Protein AF-A0A0D2UCD8-F1 (afdb_monomer_lite)

pLDDT: mean 81.45, std 18.16, range [32.03, 98.5]

Secondary structure (DSSP, 8-state):
-----------PPPPSTT-TT--HHHHTT----TTT-GGGG-HHHHHHHHHHHHHHHHH-SSPPP-TTSSSPPPP----TT-HHHHHHHHHHHTTPPPPPP-TTTS---PPPHHHHHHHHHHHHHHHHHHHHHHHHHHHHHHHHHHHHHHHHHHHHHHHHHHHHHHHHHHHHHHHHHHHHHHHHHHHHHHHHHHHHHHHHHHHHHHHTT--TTTTTTT---PPP-

Foldseek 3Di:
DDDPPPPPPPVPDPPPPDPPCPDVVNVVVDDDQVLPPPCVPPVVSVVVVVVVVVVCCVVDPDHPDPPVVVDDPDPDPPCVVPVPVVVVVVCVVVVHDDDDDPCPPPPPDPDPPVVVVVCVVCVVVVVVVVVVVVVVVVVVVVVVVVVVVVVVVVVVVVSSVVSVVVVVVVVVVVVVVVVVVVVVVVVVVVVVVVVVVVVVVVVVCVVVVHDPCPVVVVPPDDDDD

Structure (mmCIF, N/CA/C/O backbone):
data_AF-A0A0D2UCD8-F1
#
_entry.id   AF-A0A0D2UCD8-F1
#
loop_
_atom_site.group_PDB
_atom_site.id
_atom_site.type_symbol
_atom_site.label_atom_id
_atom_site.label_alt_id
_atom_site.label_comp_id
_atom_site.label_asym_id
_atom_site.label_entity_id
_atom_site.label_seq_id
_atom_site.pdbx_PDB_ins_code
_atom_site.Cartn_x
_atom_site.Cartn_y
_atom_site.Cartn_z
_atom_site.occupancy
_atom_site.B_iso_or_equiv
_atom_site.auth_seq_id
_atom_site.auth_comp_id
_atom_site.auth_asym_id
_atom_site.auth_atom_id
_atom_site.pdbx_PDB_model_num
ATOM 1 N N . MET A 1 1 ? -29.080 -26.755 28.527 1.00 38.59 1 MET A N 1
ATOM 2 C CA . MET A 1 1 ? -29.619 -26.860 27.154 1.00 38.59 1 MET A CA 1
ATOM 3 C C . MET A 1 1 ? -30.147 -25.489 26.764 1.00 38.59 1 MET A C 1
ATOM 5 O O . MET A 1 1 ? -30.982 -24.983 27.497 1.00 38.59 1 MET A O 1
ATOM 9 N N . GLY A 1 2 ? -29.627 -24.886 25.689 1.00 36.72 2 GLY A N 1
ATOM 10 C CA . GLY A 1 2 ? -30.137 -23.621 25.137 1.00 36.72 2 GLY A CA 1
ATOM 11 C C . GLY A 1 2 ? -29.228 -22.404 25.333 1.00 36.72 2 GLY A C 1
ATOM 12 O O . GLY A 1 2 ? -29.656 -21.408 25.904 1.00 36.72 2 GLY A O 1
ATOM 13 N N . GLY A 1 3 ? -27.968 -22.487 24.897 1.00 32.03 3 GLY A N 1
ATOM 14 C CA . GLY A 1 3 ? -27.106 -21.313 24.751 1.00 32.03 3 GLY A CA 1
ATOM 15 C C . GLY A 1 3 ? -27.365 -20.663 23.397 1.00 32.03 3 GLY A C 1
ATOM 16 O O . GLY A 1 3 ? -26.742 -21.051 22.414 1.00 32.03 3 GLY A O 1
ATOM 17 N N . ASN A 1 4 ? -28.291 -19.708 23.346 1.00 36.72 4 ASN A N 1
ATOM 18 C CA . ASN A 1 4 ? -28.452 -18.835 22.187 1.00 36.72 4 ASN A CA 1
ATOM 19 C C . ASN A 1 4 ? -27.288 -17.842 22.201 1.00 36.72 4 ASN A C 1
ATOM 21 O O . ASN A 1 4 ? -27.348 -16.803 22.856 1.00 36.72 4 ASN A O 1
ATOM 25 N N . GLY A 1 5 ? -26.192 -18.217 21.542 1.00 40.25 5 GLY A N 1
ATOM 26 C CA . GLY A 1 5 ? -25.169 -17.269 21.140 1.00 40.25 5 GLY A CA 1
ATOM 27 C C . GLY A 1 5 ? -25.804 -16.328 20.132 1.00 40.25 5 GLY A C 1
ATOM 28 O O . GLY A 1 5 ? -26.028 -16.721 18.992 1.00 40.25 5 GLY A O 1
ATOM 29 N N . GLU A 1 6 ? -26.147 -15.122 20.572 1.00 44.81 6 GLU A N 1
ATOM 30 C CA . GLU A 1 6 ? -26.421 -14.015 19.667 1.00 44.81 6 GLU A CA 1
ATOM 31 C C . GLU A 1 6 ? -25.154 -13.823 18.829 1.00 44.81 6 GLU A C 1
ATOM 33 O O . GLU A 1 6 ? -24.141 -13.303 19.307 1.00 44.81 6 GLU A O 1
ATOM 38 N N . GLU A 1 7 ? -25.182 -14.354 17.605 1.00 42.12 7 GLU A N 1
ATOM 39 C CA . GLU A 1 7 ? -24.239 -14.007 16.556 1.00 42.12 7 GLU A CA 1
ATOM 40 C C . GLU A 1 7 ? -24.213 -12.487 16.490 1.00 42.12 7 GLU A C 1
ATOM 42 O O . GLU A 1 7 ? -25.183 -11.833 16.105 1.00 42.12 7 GLU A O 1
ATOM 47 N N . ILE A 1 8 ? -23.093 -11.913 16.922 1.00 44.22 8 ILE A N 1
ATOM 48 C CA . ILE A 1 8 ? -22.752 -10.542 16.589 1.00 44.22 8 ILE A CA 1
ATOM 49 C C . ILE A 1 8 ? -22.750 -10.530 15.065 1.00 44.22 8 ILE A C 1
ATOM 51 O O . ILE A 1 8 ? -21.835 -11.088 14.458 1.00 44.22 8 ILE A O 1
ATOM 55 N N . LEU A 1 9 ? -23.806 -9.965 14.472 1.00 43.44 9 LEU A N 1
ATOM 56 C CA . LEU A 1 9 ? -23.939 -9.712 13.043 1.00 43.44 9 LEU A CA 1
ATOM 57 C C . LEU A 1 9 ? -22.836 -8.728 12.653 1.00 43.44 9 LEU A C 1
ATOM 59 O O . LEU A 1 9 ? -23.041 -7.523 12.524 1.00 43.44 9 LEU A O 1
ATOM 63 N N . MET A 1 10 ? -21.626 -9.257 12.520 1.00 42.81 10 MET A N 1
ATOM 64 C CA . MET A 1 10 ? -20.593 -8.680 11.695 1.00 42.81 10 MET A CA 1
ATOM 65 C C . MET A 1 10 ? -21.235 -8.621 10.321 1.00 42.81 10 MET A C 1
ATOM 67 O O . MET A 1 10 ? -21.488 -9.662 9.720 1.00 42.81 10 MET A O 1
ATOM 71 N N . LEU A 1 11 ? -21.604 -7.417 9.887 1.00 45.00 11 LEU A N 1
ATOM 72 C CA . LEU A 1 11 ? -22.051 -7.176 8.527 1.00 45.00 11 LEU A CA 1
ATOM 73 C C . LEU A 1 11 ? -20.867 -7.563 7.635 1.00 45.00 11 LEU A C 1
ATOM 75 O O . LEU A 1 11 ? -19.959 -6.761 7.416 1.00 45.00 11 LEU A O 1
ATOM 79 N N . GLU A 1 12 ? -20.805 -8.835 7.244 1.00 46.91 12 GLU A N 1
ATOM 80 C CA . GLU A 1 12 ? -19.833 -9.316 6.280 1.00 46.91 12 GLU A CA 1
ATOM 81 C C . GLU A 1 12 ? -19.999 -8.433 5.052 1.00 46.91 12 GLU A C 1
ATOM 83 O O . GLU A 1 12 ? -21.111 -8.243 4.547 1.00 46.91 12 GLU A O 1
ATOM 88 N N . ALA A 1 13 ? -18.893 -7.818 4.629 1.00 45.88 13 ALA A N 1
ATOM 89 C CA . ALA A 1 13 ? -18.875 -7.111 3.366 1.00 45.88 13 ALA A CA 1
ATOM 90 C C . ALA A 1 13 ? -19.420 -8.082 2.305 1.00 45.88 13 ALA A C 1
ATOM 92 O O . ALA A 1 13 ? -19.005 -9.247 2.307 1.00 45.88 13 ALA A O 1
ATOM 93 N N . PRO A 1 14 ? -20.358 -7.648 1.442 1.00 45.44 14 PRO A N 1
ATOM 94 C CA . PRO A 1 14 ? -20.875 -8.496 0.381 1.00 45.44 14 PRO A CA 1
ATOM 95 C C . PRO A 1 14 ? -19.711 -9.172 -0.354 1.00 45.44 14 PRO A C 1
ATOM 97 O O . PRO A 1 14 ? -18.682 -8.512 -0.552 1.00 45.44 14 PRO A O 1
ATOM 100 N N . PRO A 1 15 ? -19.836 -10.458 -0.737 1.00 47.62 15 PRO A N 1
ATOM 101 C CA . PRO A 1 15 ? -18.785 -11.140 -1.482 1.00 47.62 15 PRO A CA 1
ATOM 102 C C . PRO A 1 15 ? -18.364 -10.264 -2.664 1.00 47.62 15 PRO A C 1
ATOM 104 O O . PRO A 1 15 ? -19.217 -9.639 -3.294 1.00 47.62 15 PRO A O 1
ATOM 107 N N . GLU A 1 16 ? -17.056 -10.201 -2.943 1.00 50.75 16 GLU A N 1
ATOM 108 C CA . GLU A 1 16 ? -16.390 -9.321 -3.928 1.00 50.75 16 GLU A CA 1
ATOM 109 C C . GLU A 1 16 ? -16.881 -9.466 -5.386 1.00 50.75 16 GLU A C 1
AT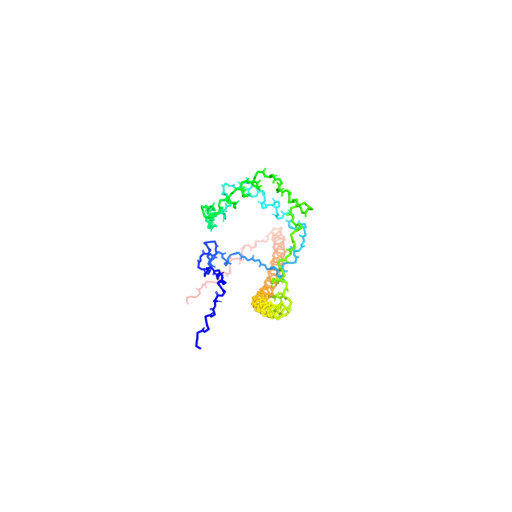OM 111 O O . GLU A 1 16 ? -16.238 -8.996 -6.327 1.00 50.75 16 GLU A O 1
ATOM 116 N N . THR A 1 17 ? -18.017 -10.118 -5.620 1.00 43.69 17 THR A N 1
ATOM 117 C CA . THR A 1 17 ? -18.641 -10.246 -6.923 1.00 43.69 17 THR A CA 1
ATOM 118 C C . THR A 1 17 ? -19.031 -8.867 -7.449 1.00 43.69 17 THR A C 1
ATOM 120 O O . THR A 1 17 ? -20.081 -8.320 -7.121 1.00 43.69 17 THR A O 1
ATOM 123 N N . ALA A 1 18 ? -18.159 -8.367 -8.323 1.00 47.72 18 ALA A N 1
ATOM 124 C CA . ALA A 1 18 ? -18.348 -7.264 -9.250 1.00 47.72 18 ALA A CA 1
ATOM 125 C C . ALA A 1 18 ? -18.273 -5.853 -8.649 1.00 47.72 18 ALA A C 1
ATOM 127 O O . ALA A 1 18 ? -19.250 -5.111 -8.610 1.00 47.72 18 ALA A O 1
ATOM 128 N N . ARG A 1 19 ? -17.045 -5.397 -8.371 1.00 49.53 19 ARG A N 1
ATOM 129 C CA . ARG A 1 19 ? -16.714 -4.009 -8.723 1.00 49.53 19 ARG A CA 1
ATOM 130 C C . ARG A 1 19 ? -16.591 -3.952 -10.255 1.00 49.53 19 ARG A C 1
ATOM 132 O O . ARG A 1 19 ? -15.652 -4.541 -10.782 1.00 49.53 19 ARG A O 1
ATOM 139 N N . PRO A 1 20 ? -17.482 -3.271 -10.998 1.00 48.22 20 PRO A N 1
ATOM 140 C CA . PRO A 1 20 ? -17.445 -3.260 -12.466 1.00 48.22 20 PRO A CA 1
ATOM 141 C C . PRO A 1 20 ? -16.168 -2.635 -13.057 1.00 48.22 20 PRO A C 1
ATOM 143 O O . PRO A 1 20 ? -15.837 -2.904 -14.207 1.00 48.22 20 PRO A O 1
ATOM 146 N N . TRP A 1 21 ? -15.424 -1.839 -12.279 1.00 51.25 21 TRP A N 1
ATOM 147 C CA . TRP A 1 21 ? -14.110 -1.315 -12.675 1.00 51.25 21 TRP A CA 1
ATOM 148 C C . TRP A 1 21 ? -12.955 -2.296 -12.416 1.00 51.25 21 TRP A C 1
ATOM 150 O O . TRP A 1 21 ? -11.897 -2.162 -13.022 1.00 51.25 21 TRP A O 1
ATOM 160 N N . ALA A 1 22 ? -13.161 -3.297 -11.556 1.00 44.16 22 ALA A N 1
ATOM 161 C CA . ALA A 1 22 ? -12.201 -4.354 -11.260 1.00 44.16 22 ALA A CA 1
ATOM 162 C C . ALA A 1 22 ? -12.547 -5.616 -12.063 1.00 44.16 22 ALA A C 1
ATOM 164 O O . ALA A 1 22 ? -12.663 -6.712 -11.515 1.00 44.16 22 ALA A O 1
ATOM 165 N N . SER A 1 23 ? -12.743 -5.476 -13.380 1.00 50.00 23 SER A N 1
ATOM 166 C CA . SER A 1 23 ? -12.632 -6.666 -14.220 1.00 50.00 23 SER A CA 1
ATOM 167 C C . SER A 1 23 ? -11.204 -7.198 -14.061 1.00 50.00 23 SER A C 1
ATOM 169 O O . SER A 1 23 ? -10.251 -6.416 -13.981 1.00 50.00 23 SER A O 1
ATOM 171 N N . ALA A 1 24 ? -11.041 -8.521 -14.017 1.00 52.09 24 ALA A N 1
ATOM 172 C CA . ALA A 1 24 ? -9.722 -9.139 -13.878 1.00 52.09 24 ALA A CA 1
ATOM 173 C C . ALA A 1 24 ? -8.727 -8.645 -14.949 1.00 52.09 24 ALA A C 1
ATOM 175 O O . ALA A 1 24 ? -7.535 -8.576 -14.682 1.00 52.09 24 ALA A O 1
ATOM 176 N N . SER A 1 25 ? -9.218 -8.231 -16.127 1.00 52.31 25 SER A N 1
ATOM 177 C CA . SER A 1 25 ? -8.401 -7.670 -17.208 1.00 52.31 25 SER A CA 1
ATOM 178 C C . SER A 1 25 ? -7.995 -6.205 -16.985 1.00 52.31 25 SER A C 1
ATOM 180 O O . SER A 1 25 ? -6.887 -5.820 -17.346 1.00 52.31 25 SER A O 1
ATOM 182 N N . ALA A 1 26 ? -8.858 -5.375 -16.385 1.00 48.59 26 ALA A N 1
ATOM 183 C CA . ALA A 1 26 ? -8.533 -3.983 -16.058 1.00 48.59 26 ALA A CA 1
ATOM 184 C C . ALA A 1 26 ? -7.553 -3.898 -14.877 1.00 48.59 26 ALA A C 1
ATOM 186 O O . ALA A 1 26 ? -6.599 -3.125 -14.922 1.00 48.59 26 ALA A O 1
ATOM 187 N N . ALA A 1 27 ? -7.730 -4.760 -13.870 1.00 50.31 27 ALA A N 1
ATOM 188 C CA . ALA A 1 27 ? -6.771 -4.927 -12.778 1.00 50.31 27 ALA A CA 1
ATOM 189 C C . ALA A 1 27 ? -5.398 -5.423 -13.269 1.00 50.31 27 ALA A C 1
ATOM 191 O O . ALA A 1 27 ? -4.386 -5.110 -12.663 1.00 50.31 27 ALA A O 1
ATOM 192 N N . GLN A 1 28 ? -5.354 -6.144 -14.395 1.00 54.47 28 GLN A N 1
ATOM 193 C CA . GLN A 1 28 ? -4.106 -6.581 -15.029 1.00 54.47 28 GLN A CA 1
ATOM 194 C C . GLN A 1 28 ? -3.337 -5.448 -15.725 1.00 54.47 28 GLN A C 1
ATOM 196 O O . GLN A 1 28 ? -2.159 -5.608 -16.020 1.00 54.47 28 GLN A O 1
ATOM 201 N N . THR A 1 29 ? -4.002 -4.328 -16.024 1.00 57.53 29 THR A N 1
ATOM 202 C CA . THR A 1 29 ? -3.398 -3.184 -16.732 1.00 57.53 29 THR A CA 1
ATOM 203 C C . THR A 1 29 ? -2.983 -2.066 -15.772 1.00 57.53 29 THR A C 1
ATOM 205 O O . THR A 1 29 ? -2.114 -1.261 -16.095 1.00 57.53 29 THR A O 1
ATOM 208 N N . LEU A 1 30 ? -3.612 -1.999 -14.599 1.00 72.38 30 LEU A N 1
ATOM 209 C CA . LEU A 1 30 ? -3.325 -1.004 -13.573 1.00 72.38 30 LEU A CA 1
ATOM 210 C C . LEU A 1 30 ? -2.363 -1.609 -12.550 1.00 72.38 30 LEU A C 1
ATOM 212 O O . LEU A 1 30 ? -2.792 -2.353 -11.672 1.00 72.38 30 LEU A O 1
ATOM 216 N N . ASP A 1 31 ? -1.080 -1.281 -12.672 1.00 78.56 31 ASP A N 1
ATOM 217 C CA . ASP A 1 31 ? -0.049 -1.684 -11.716 1.00 78.56 31 ASP A CA 1
ATOM 218 C C . ASP A 1 31 ? 0.481 -0.469 -10.945 1.00 78.56 31 ASP A C 1
ATOM 220 O O . ASP A 1 31 ? 0.637 0.622 -11.497 1.00 78.56 31 ASP A O 1
ATOM 224 N N . ALA A 1 32 ? 0.724 -0.665 -9.655 1.00 84.06 32 ALA A N 1
ATOM 225 C CA . ALA A 1 32 ? 1.367 0.288 -8.764 1.00 84.06 32 ALA A CA 1
ATOM 226 C C . ALA A 1 32 ? 2.077 -0.508 -7.666 1.00 84.06 32 ALA A C 1
ATOM 228 O O . ALA A 1 32 ? 1.484 -1.431 -7.091 1.00 84.06 32 ALA A O 1
ATOM 229 N N . LEU A 1 33 ? 3.314 -0.132 -7.318 1.00 88.81 33 LEU A N 1
ATOM 230 C CA . LEU A 1 33 ? 4.144 -0.879 -6.373 1.00 88.81 33 LEU A CA 1
ATOM 231 C C . LEU A 1 33 ? 4.431 -0.064 -5.095 1.00 88.81 33 LEU A C 1
ATOM 233 O O . LEU A 1 33 ? 5.578 0.299 -4.852 1.00 88.81 33 LEU A O 1
ATOM 237 N N . PRO A 1 34 ? 3.441 0.180 -4.206 1.00 89.31 34 PRO A N 1
ATOM 238 C CA . PRO A 1 34 ? 3.619 0.996 -2.998 1.00 89.31 34 PRO A CA 1
ATOM 239 C C . PRO A 1 34 ? 4.781 0.625 -2.063 1.00 89.31 34 PRO A C 1
ATOM 241 O O . PRO A 1 34 ? 5.197 1.460 -1.267 1.00 89.31 34 PRO A O 1
ATOM 244 N N . TYR A 1 35 ? 5.263 -0.624 -2.076 1.00 90.00 35 TYR A N 1
ATOM 245 C CA . TYR A 1 35 ? 6.403 -1.056 -1.254 1.00 90.00 35 TYR A CA 1
ATOM 246 C C . TYR A 1 35 ? 7.767 -0.846 -1.928 1.00 90.00 35 TYR A C 1
ATOM 248 O O . TYR A 1 35 ? 8.786 -1.094 -1.282 1.00 90.00 35 TYR A O 1
ATOM 256 N N . ILE A 1 36 ? 7.783 -0.465 -3.205 1.00 90.62 36 ILE A N 1
ATOM 257 C CA . ILE A 1 36 ? 8.980 -0.290 -4.039 1.00 90.62 36 ILE A CA 1
ATOM 258 C C . ILE A 1 36 ? 9.099 1.160 -4.519 1.00 90.62 36 ILE A C 1
ATOM 260 O O . ILE A 1 36 ? 10.201 1.694 -4.563 1.00 90.62 36 ILE A O 1
ATOM 264 N N . ASP A 1 37 ? 7.977 1.791 -4.862 1.00 90.44 37 ASP A N 1
ATOM 265 C CA . ASP A 1 37 ? 7.916 3.177 -5.316 1.00 90.44 37 ASP A CA 1
ATOM 266 C C . ASP A 1 37 ? 8.163 4.134 -4.133 1.00 90.44 37 ASP A C 1
ATOM 268 O O . ASP A 1 37 ? 7.252 4.466 -3.371 1.00 90.44 37 ASP A O 1
ATOM 272 N N . ASP A 1 38 ? 9.404 4.601 -3.980 1.00 82.81 38 ASP A N 1
ATOM 273 C CA . ASP A 1 38 ? 9.816 5.501 -2.887 1.00 82.81 38 ASP A CA 1
ATOM 274 C C . ASP A 1 38 ? 9.161 6.900 -2.964 1.00 82.81 38 ASP A C 1
ATOM 276 O O . ASP A 1 38 ? 9.054 7.617 -1.963 1.00 82.81 38 ASP A O 1
ATOM 280 N N . ASP A 1 39 ? 8.671 7.286 -4.144 1.00 83.62 39 ASP A N 1
ATOM 281 C CA . ASP A 1 39 ? 8.126 8.619 -4.423 1.00 83.62 39 ASP A CA 1
ATOM 282 C C . ASP A 1 39 ? 6.749 8.866 -3.788 1.00 83.62 39 ASP A C 1
ATOM 284 O O . ASP A 1 39 ? 6.338 10.015 -3.612 1.00 83.62 39 ASP A O 1
ATOM 288 N N . TYR A 1 40 ? 6.042 7.807 -3.379 1.00 78.31 40 TYR A N 1
ATOM 289 C CA . TYR A 1 40 ? 4.689 7.906 -2.818 1.00 78.31 40 TYR A CA 1
ATOM 290 C C . TYR A 1 40 ? 4.647 8.670 -1.485 1.00 78.31 40 TYR A C 1
ATOM 292 O O . TYR A 1 40 ? 3.635 9.277 -1.130 1.00 78.31 40 TYR A O 1
ATOM 300 N N . GLY A 1 41 ? 5.751 8.639 -0.731 1.00 82.06 41 GLY A N 1
ATOM 301 C CA . GLY A 1 41 ? 5.893 9.356 0.535 1.00 82.06 41 GLY A CA 1
ATOM 302 C C . GLY A 1 41 ? 6.263 10.832 0.378 1.00 82.06 41 GLY A C 1
ATOM 303 O O . GLY A 1 41 ? 6.241 11.562 1.369 1.00 82.06 41 GLY A O 1
ATOM 304 N N . ASN A 1 42 ? 6.612 11.285 -0.831 1.00 90.19 42 ASN A N 1
ATOM 305 C CA . ASN A 1 42 ? 7.069 12.647 -1.070 1.00 90.19 42 ASN A CA 1
ATOM 306 C C . ASN A 1 42 ? 5.873 13.613 -1.215 1.00 90.19 42 ASN A C 1
ATOM 308 O O . ASN A 1 42 ? 5.118 13.514 -2.188 1.00 90.19 42 ASN A O 1
ATOM 312 N N . PRO A 1 43 ? 5.709 14.601 -0.311 1.00 92.50 43 PRO A N 1
ATOM 313 C CA . PRO A 1 43 ? 4.600 15.551 -0.384 1.00 92.50 43 PRO A CA 1
ATOM 314 C C . PRO A 1 43 ? 4.559 16.356 -1.688 1.00 92.50 43 PRO A C 1
ATOM 316 O O . PRO A 1 43 ? 3.472 16.680 -2.157 1.00 92.50 43 PRO A O 1
ATOM 319 N N . MET A 1 44 ? 5.718 16.644 -2.295 1.00 93.00 44 MET A N 1
ATOM 320 C CA . MET A 1 44 ? 5.785 17.399 -3.553 1.00 93.00 44 MET A CA 1
ATOM 321 C C . MET A 1 44 ? 5.198 16.609 -4.726 1.00 93.00 44 MET A C 1
ATOM 323 O O . MET A 1 44 ? 4.499 17.172 -5.563 1.00 93.00 44 MET A O 1
ATOM 327 N N . VAL A 1 45 ? 5.457 15.297 -4.772 1.00 91.88 45 VAL A N 1
ATOM 328 C CA . VAL A 1 45 ? 4.895 14.408 -5.800 1.00 91.88 45 VAL A CA 1
ATOM 329 C C . VAL A 1 45 ? 3.383 14.332 -5.635 1.00 91.88 45 VAL A C 1
ATOM 331 O O . VAL A 1 45 ? 2.653 14.436 -6.616 1.00 91.88 45 VAL A O 1
ATOM 334 N N . LYS A 1 46 ? 2.903 14.226 -4.391 1.00 92.25 46 LYS A N 1
ATOM 335 C CA . LYS A 1 46 ? 1.469 14.224 -4.103 1.00 92.25 46 LYS A CA 1
ATOM 336 C C . LYS A 1 46 ? 0.785 15.513 -4.569 1.00 92.25 46 LYS A C 1
ATOM 338 O O . LYS A 1 46 ? -0.248 15.424 -5.218 1.00 92.25 46 LYS A O 1
ATOM 343 N N . GLU A 1 47 ? 1.342 16.681 -4.253 1.00 95.19 47 GLU A N 1
ATOM 344 C CA . GLU A 1 47 ? 0.770 17.975 -4.655 1.00 95.19 47 GLU A CA 1
ATOM 345 C C . GLU A 1 47 ? 0.683 18.106 -6.182 1.00 95.19 47 GLU A C 1
ATOM 347 O O . GLU A 1 47 ? -0.346 18.516 -6.719 1.00 95.19 47 GLU A O 1
ATOM 352 N N . GLU A 1 48 ? 1.736 17.698 -6.892 1.00 95.06 48 GLU A N 1
ATOM 353 C CA . GLU A 1 48 ? 1.752 17.692 -8.354 1.00 95.06 48 GLU A CA 1
ATOM 354 C C . GLU A 1 48 ? 0.698 16.735 -8.929 1.00 95.06 48 GLU A C 1
ATOM 356 O O . GLU A 1 48 ? -0.065 17.114 -9.818 1.00 95.06 48 GLU A O 1
ATOM 361 N N . VAL A 1 49 ? 0.608 15.511 -8.400 1.00 93.25 49 VAL A N 1
ATOM 362 C CA . VAL A 1 49 ? -0.394 14.524 -8.825 1.00 93.25 49 VAL A CA 1
ATOM 363 C C . VAL A 1 49 ? -1.810 15.026 -8.549 1.00 93.25 49 VAL A C 1
ATOM 365 O O . VAL A 1 49 ? -2.655 14.948 -9.439 1.00 93.25 49 VAL A O 1
ATOM 368 N N . ASP A 1 50 ? -2.074 15.578 -7.362 1.00 94.31 50 ASP A N 1
ATOM 369 C CA . ASP A 1 50 ? -3.377 16.148 -7.009 1.00 94.31 50 ASP A CA 1
ATOM 370 C C . ASP A 1 50 ? -3.760 17.263 -7.996 1.00 94.31 50 ASP A C 1
ATOM 372 O O . ASP A 1 50 ? -4.873 17.265 -8.523 1.00 94.31 50 ASP A O 1
ATOM 376 N N . ARG A 1 51 ? -2.820 18.159 -8.328 1.00 96.25 51 ARG A N 1
ATOM 377 C CA . ARG A 1 51 ? -3.035 19.222 -9.320 1.00 96.25 51 ARG A CA 1
ATOM 378 C C . ARG A 1 51 ? -3.403 18.656 -10.692 1.00 96.25 51 ARG A C 1
ATOM 380 O O . ARG A 1 51 ? -4.346 19.136 -11.321 1.00 96.25 51 ARG A O 1
ATOM 387 N N . LEU A 1 52 ? -2.678 17.641 -11.169 1.00 95.25 52 LEU A N 1
ATOM 388 C CA . LEU A 1 52 ? -2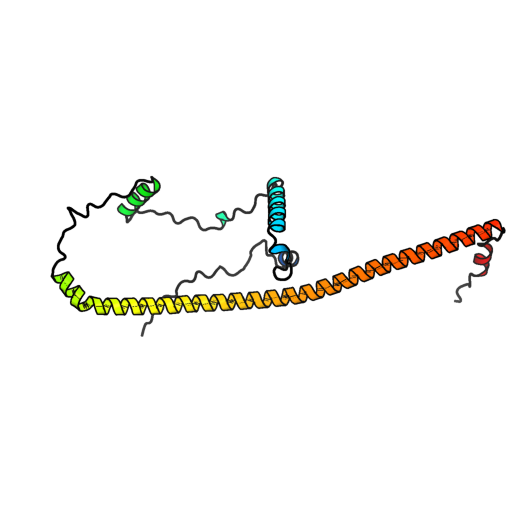.961 16.994 -12.456 1.00 95.25 52 LEU A CA 1
ATOM 389 C C . LEU A 1 52 ? -4.336 16.317 -12.456 1.00 95.25 52 LEU A C 1
ATOM 391 O O . LEU A 1 52 ? -5.082 16.434 -13.430 1.00 95.25 52 LEU A O 1
ATOM 395 N N . VAL A 1 53 ? -4.700 15.656 -11.355 1.00 92.31 53 VAL A N 1
ATOM 396 C CA . VAL A 1 53 ? -6.029 15.060 -11.182 1.00 92.31 53 VAL A CA 1
ATOM 397 C C . VAL A 1 53 ? -7.104 16.142 -11.229 1.00 92.31 53 VAL A C 1
ATOM 399 O O . VAL A 1 53 ? -8.081 15.980 -11.953 1.00 92.31 53 VAL A O 1
ATOM 402 N N . GLU A 1 54 ? -6.937 17.259 -10.523 1.00 92.75 54 GLU A N 1
ATOM 403 C CA . GLU A 1 54 ? -7.891 18.374 -10.543 1.00 92.75 54 GLU A CA 1
ATOM 404 C C . GLU A 1 54 ? -8.057 18.984 -11.938 1.00 92.75 54 GLU A C 1
ATOM 406 O O . GLU A 1 54 ? -9.180 19.253 -12.378 1.00 92.75 54 GLU A O 1
ATOM 411 N N . GLU A 1 55 ? -6.957 19.174 -12.667 1.00 94.38 55 GLU A N 1
ATOM 412 C CA . GLU A 1 55 ? -7.002 19.653 -14.044 1.00 94.38 55 GLU A CA 1
ATOM 413 C C . GLU A 1 55 ? -7.783 18.711 -14.960 1.00 94.38 55 GLU A C 1
ATOM 415 O O . GLU A 1 55 ? -8.612 19.177 -15.750 1.00 94.38 55 GLU A O 1
ATOM 420 N N . GLU A 1 56 ? -7.536 17.406 -14.852 1.00 92.12 56 GLU A N 1
ATOM 421 C CA . GLU A 1 56 ? -8.260 16.400 -15.623 1.00 92.12 56 GLU A CA 1
ATOM 422 C C . GLU A 1 56 ? -9.729 16.340 -15.211 1.00 92.12 56 GLU A C 1
ATOM 424 O O . GLU A 1 56 ? -10.604 16.328 -16.076 1.00 92.12 56 GLU A O 1
ATOM 429 N N . MET A 1 57 ? -10.040 16.433 -13.917 1.00 87.50 57 MET A N 1
ATOM 430 C CA . MET A 1 57 ? -11.420 16.514 -13.431 1.00 87.50 57 MET A CA 1
ATOM 431 C C . MET A 1 57 ? -12.143 17.739 -14.000 1.00 87.50 57 MET A C 1
ATOM 433 O O . MET A 1 57 ? -13.295 17.624 -14.419 1.00 87.50 57 MET A O 1
ATOM 437 N N . ARG A 1 58 ? -11.464 18.891 -14.101 1.00 89.38 58 ARG A N 1
ATOM 438 C CA . ARG A 1 58 ? -12.018 20.125 -14.681 1.00 89.38 58 ARG A CA 1
ATOM 439 C C . ARG A 1 58 ? -12.251 20.020 -16.189 1.00 89.38 58 ARG A C 1
ATOM 441 O O . ARG A 1 58 ? -13.212 20.597 -16.697 1.00 89.38 58 ARG A O 1
ATOM 448 N N . LYS A 1 59 ? -11.356 19.346 -16.916 1.00 88.62 59 LYS A N 1
ATOM 449 C CA . LYS A 1 59 ? -11.456 19.155 -18.374 1.00 88.62 59 LYS A CA 1
ATOM 450 C C . LYS A 1 59 ? -12.440 18.040 -18.737 1.00 88.62 59 LYS A C 1
ATOM 452 O O . LYS A 1 59 ? -13.028 18.065 -19.818 1.00 88.62 59 LYS A O 1
ATOM 457 N N . SER A 1 60 ? -12.621 17.062 -17.853 1.00 83.06 60 SER A N 1
ATOM 458 C CA . SER A 1 60 ? -13.444 15.890 -18.119 1.00 83.06 60 SER A CA 1
ATOM 459 C C . SER A 1 60 ? -14.939 16.228 -18.167 1.00 83.06 60 SER A C 1
ATOM 461 O O . SER A 1 60 ? -15.495 16.910 -17.312 1.00 83.06 60 SER A O 1
ATOM 463 N N . ILE A 1 61 ? -15.623 15.700 -19.185 1.00 79.44 61 ILE A N 1
ATOM 464 C CA . ILE A 1 61 ? -17.090 15.783 -19.318 1.00 79.44 61 ILE A CA 1
ATOM 465 C C . ILE A 1 61 ? -17.769 14.674 -18.487 1.00 79.44 61 ILE A C 1
ATOM 467 O O . ILE A 1 61 ? -18.941 14.771 -18.117 1.00 79.44 61 ILE A O 1
ATOM 471 N N . LYS A 1 62 ? -17.025 13.605 -18.173 1.00 79.19 62 LYS A N 1
ATOM 472 C CA . LYS A 1 62 ? -17.485 12.475 -17.362 1.00 79.19 62 LYS A CA 1
ATOM 473 C C . LYS A 1 62 ? -17.326 12.823 -15.884 1.00 79.19 62 LYS A C 1
ATOM 475 O O . LYS A 1 62 ? -16.216 12.822 -15.369 1.00 79.19 62 LYS A O 1
ATOM 480 N N . LYS A 1 63 ? -18.437 13.088 -15.198 1.00 73.88 63 LYS A N 1
ATOM 481 C CA . LYS A 1 63 ? -18.419 13.263 -13.740 1.00 73.88 63 LYS A CA 1
ATOM 482 C C . LYS A 1 63 ? -18.013 11.948 -13.057 1.00 73.88 63 LYS A C 1
ATOM 484 O O . LYS A 1 63 ? -18.423 10.889 -13.546 1.00 73.88 63 LYS A O 1
ATOM 489 N N . PRO A 1 64 ? -17.262 12.002 -11.941 1.00 74.62 64 PRO A N 1
ATOM 490 C CA . PRO A 1 64 ? -17.003 10.830 -11.114 1.00 74.62 64 PRO A CA 1
ATOM 491 C C . PRO A 1 64 ? -18.303 10.101 -10.765 1.00 74.62 64 PRO A C 1
ATOM 493 O O . PRO A 1 64 ? -19.363 10.726 -10.657 1.00 74.62 64 PRO A O 1
ATOM 496 N N . ALA A 1 65 ? -18.223 8.778 -10.607 1.00 76.88 65 ALA A N 1
ATOM 497 C CA . ALA A 1 65 ? -19.359 7.986 -10.160 1.00 76.88 65 ALA A CA 1
ATOM 498 C C . ALA A 1 65 ? -19.909 8.563 -8.845 1.00 76.88 65 ALA A C 1
ATOM 500 O O . ALA A 1 65 ? -19.155 8.928 -7.945 1.00 76.88 65 ALA A O 1
ATOM 501 N N . ASP A 1 66 ? -21.230 8.682 -8.757 1.00 78.12 66 ASP A N 1
ATOM 502 C CA . ASP A 1 66 ? -21.893 9.202 -7.567 1.00 78.12 66 ASP A CA 1
ATOM 503 C C . ASP A 1 66 ? -21.994 8.089 -6.521 1.00 78.12 66 ASP A C 1
ATOM 505 O O . ASP A 1 66 ? -22.966 7.335 -6.491 1.00 78.12 66 ASP A O 1
ATOM 509 N N . PHE A 1 67 ? -20.958 7.977 -5.689 1.00 74.31 67 PHE A N 1
ATOM 510 C CA . PHE A 1 67 ? -20.835 6.947 -4.653 1.00 74.31 67 PHE A CA 1
ATOM 511 C C . PHE A 1 67 ? -21.962 6.990 -3.608 1.00 74.31 67 PHE A C 1
ATOM 513 O O . PHE A 1 67 ? -22.147 6.031 -2.867 1.00 74.31 67 PHE A O 1
ATOM 520 N N . LEU A 1 68 ? -22.740 8.079 -3.548 1.00 77.25 68 LEU A N 1
ATOM 521 C CA . LEU A 1 68 ? -23.897 8.199 -2.659 1.00 77.25 68 LEU A CA 1
ATOM 522 C C . LEU A 1 68 ? -25.101 7.382 -3.143 1.00 77.25 68 LEU A C 1
ATOM 524 O O . LEU A 1 68 ? -25.986 7.095 -2.343 1.00 77.25 68 LEU A O 1
ATOM 528 N N . LYS A 1 69 ? -25.144 6.989 -4.423 1.00 78.94 69 LYS A N 1
ATOM 529 C CA . LYS A 1 69 ? -26.223 6.150 -4.978 1.00 78.94 69 LYS A CA 1
ATOM 530 C C . LYS A 1 69 ? -26.173 4.713 -4.482 1.00 78.94 69 LYS A C 1
ATOM 532 O O . LYS A 1 69 ? -27.211 4.063 -4.417 1.00 78.94 69 LYS A O 1
ATOM 537 N N . ASP A 1 70 ? -24.975 4.247 -4.148 1.00 79.75 70 ASP A N 1
ATOM 538 C CA . ASP A 1 70 ? -24.744 2.889 -3.662 1.00 79.75 70 ASP A CA 1
ATOM 539 C C . ASP A 1 70 ? -24.994 2.780 -2.151 1.00 79.75 70 ASP A C 1
ATOM 541 O O . ASP A 1 70 ? -25.089 1.675 -1.613 1.00 79.75 70 ASP A O 1
ATOM 545 N N . LEU A 1 71 ? -25.120 3.916 -1.449 1.00 78.12 71 LEU A N 1
ATOM 546 C CA . LEU A 1 71 ? -25.494 3.910 -0.043 1.00 78.12 71 LEU A CA 1
ATOM 547 C C . LEU A 1 71 ? -26.989 3.590 0.098 1.00 78.12 71 LEU A C 1
ATOM 549 O O . LEU A 1 71 ? -27.818 4.161 -0.617 1.00 78.12 71 LEU A O 1
ATOM 553 N N . PRO A 1 72 ? -27.369 2.726 1.057 1.00 79.50 72 PRO A N 1
ATOM 554 C CA . PRO A 1 72 ? -28.773 2.520 1.372 1.00 79.50 72 PRO A CA 1
ATOM 555 C C . PRO A 1 72 ? -29.411 3.858 1.784 1.00 79.50 72 PRO A C 1
ATOM 557 O O . PRO A 1 72 ? -28.752 4.677 2.437 1.00 79.50 72 PRO A O 1
ATOM 560 N N . PRO A 1 73 ? -30.687 4.100 1.427 1.00 78.88 73 PRO A N 1
ATOM 561 C CA . PRO A 1 73 ? -31.368 5.323 1.820 1.00 78.88 73 PRO A CA 1
ATOM 562 C C . PRO A 1 73 ? -31.345 5.451 3.341 1.00 78.88 73 PRO A C 1
ATOM 564 O O . PRO A 1 73 ? -31.542 4.467 4.060 1.00 78.88 73 PRO A O 1
ATOM 567 N N . LEU A 1 74 ? -31.100 6.671 3.828 1.00 76.38 74 LEU A N 1
ATOM 568 C CA . LEU A 1 74 ? -31.083 6.927 5.262 1.00 76.38 74 LEU A CA 1
ATOM 569 C C . LEU A 1 74 ? -32.404 6.446 5.878 1.00 76.38 74 LEU A C 1
ATOM 571 O O . LEU A 1 74 ? -33.472 6.774 5.347 1.00 76.38 74 LEU A O 1
ATOM 575 N N . PRO A 1 75 ? -32.353 5.694 6.990 1.00 79.56 75 PRO A N 1
ATOM 576 C CA . PRO A 1 75 ? -33.563 5.272 7.667 1.00 79.56 75 PRO A CA 1
ATOM 577 C C . PRO A 1 75 ? -34.386 6.509 8.033 1.00 79.56 75 PRO A C 1
ATOM 579 O O . PRO A 1 75 ? -33.896 7.440 8.676 1.00 79.56 75 PRO A O 1
ATOM 582 N N . SER A 1 76 ? -35.642 6.544 7.590 1.00 75.81 76 SER A N 1
ATOM 583 C CA . SER A 1 76 ? -36.540 7.643 7.921 1.00 75.81 76 SER A CA 1
ATOM 584 C C . SER A 1 76 ? -36.922 7.543 9.394 1.00 75.81 76 SER A C 1
ATOM 586 O O . SER A 1 76 ? -37.621 6.611 9.794 1.00 75.81 76 SER A O 1
ATOM 588 N N . PHE A 1 77 ? -36.494 8.505 10.207 1.00 76.81 77 PHE A N 1
ATOM 589 C CA . PHE A 1 77 ? -36.884 8.571 11.612 1.00 76.81 77 PHE A CA 1
ATOM 590 C C . PHE A 1 77 ? -38.318 9.096 11.735 1.00 76.81 77 PHE A C 1
ATOM 592 O O . PHE A 1 77 ? -38.562 10.298 11.825 1.00 76.81 77 PHE A O 1
ATOM 599 N N . ASN A 1 78 ? -39.294 8.192 11.729 1.00 74.75 78 ASN A N 1
ATOM 600 C CA . ASN A 1 78 ? -40.670 8.505 12.078 1.00 74.75 78 ASN A CA 1
ATOM 601 C C . ASN A 1 78 ? -40.832 8.275 13.589 1.00 74.75 78 ASN A C 1
ATOM 603 O O . ASN A 1 78 ? -41.156 7.186 14.042 1.00 74.75 78 ASN A O 1
ATOM 607 N N . PHE A 1 79 ? -40.588 9.295 14.412 1.00 83.75 79 PHE A N 1
ATOM 608 C CA . PHE A 1 79 ? -40.702 9.216 15.879 1.00 83.75 79 PHE A CA 1
ATOM 609 C C . PHE A 1 79 ? -42.154 8.995 16.390 1.00 83.75 79 PHE A C 1
ATOM 611 O O . PHE A 1 79 ? -42.533 9.512 17.437 1.00 83.75 79 PHE A O 1
ATOM 618 N N . GLN A 1 80 ? -42.979 8.226 15.668 1.00 80.81 80 GLN A N 1
ATOM 619 C CA . GLN A 1 80 ? -44.406 7.976 15.888 1.00 80.81 80 GLN A CA 1
ATOM 620 C C . GLN A 1 80 ? -44.690 7.448 17.295 1.00 80.81 80 GLN A C 1
ATOM 622 O O . GLN A 1 80 ? -45.649 7.873 17.930 1.00 80.81 80 GLN A O 1
ATOM 627 N N . HIS A 1 81 ? -43.826 6.571 17.808 1.00 85.75 81 HIS A N 1
ATOM 628 C CA . HIS A 1 81 ? -43.962 6.016 19.157 1.00 85.75 81 HIS A CA 1
ATOM 629 C C . HIS A 1 81 ? -43.255 6.848 20.240 1.00 85.75 81 HIS A C 1
ATOM 631 O O . HIS A 1 81 ? -43.390 6.546 21.421 1.00 85.75 81 HIS A O 1
ATOM 637 N N . HIS A 1 82 ? -42.506 7.891 19.864 1.00 85.81 82 HIS A N 1
ATOM 638 C CA . HIS A 1 82 ? -41.660 8.669 20.775 1.00 85.81 82 HIS A CA 1
ATOM 639 C C . HIS A 1 82 ? -41.778 10.178 20.495 1.00 85.81 82 HIS A C 1
ATOM 641 O O . HIS A 1 82 ? -40.819 10.809 20.039 1.00 85.81 82 HIS A O 1
ATOM 647 N N . PRO A 1 83 ? -42.935 10.795 20.805 1.00 87.12 83 PRO A N 1
ATOM 648 C CA . PRO A 1 83 ? -43.199 12.207 20.507 1.00 87.12 83 PRO A CA 1
ATOM 649 C C . PRO A 1 83 ? -42.213 13.165 21.193 1.00 87.12 83 PRO A C 1
ATOM 651 O O . PRO A 1 83 ? -41.885 14.216 20.645 1.00 87.12 83 PRO A O 1
ATOM 654 N N . MET A 1 84 ? -41.686 12.786 22.363 1.00 85.19 84 MET A N 1
ATOM 655 C CA . MET A 1 84 ? -40.655 13.561 23.059 1.00 85.19 84 MET A CA 1
ATOM 656 C C . MET A 1 84 ? -39.342 13.611 22.273 1.00 85.19 84 MET A C 1
ATOM 658 O O . MET A 1 84 ? -38.751 14.678 22.151 1.00 85.19 84 MET A O 1
ATOM 662 N N . ILE A 1 85 ? -38.920 12.485 21.689 1.00 87.44 85 ILE A N 1
ATOM 663 C CA . ILE A 1 85 ? -37.698 12.415 20.878 1.00 87.44 85 ILE A CA 1
ATOM 664 C C . ILE A 1 85 ? -37.881 13.173 19.562 1.00 87.44 85 ILE A C 1
ATOM 666 O O . ILE A 1 85 ? -36.966 13.865 19.132 1.00 87.44 85 ILE A O 1
ATOM 670 N N . GLY A 1 86 ? -39.071 13.124 18.954 1.00 88.00 86 GLY A N 1
ATOM 671 C CA . GLY A 1 86 ? -39.372 13.937 17.771 1.00 88.00 86 GLY A CA 1
ATOM 672 C C . GLY A 1 86 ? -39.249 15.440 18.047 1.00 88.00 86 GLY A C 1
ATOM 673 O O . GLY A 1 86 ? -38.580 16.161 17.310 1.00 88.00 86 GLY A O 1
ATOM 674 N N . LYS A 1 87 ? -39.812 15.907 19.166 1.00 88.00 87 LYS A N 1
ATOM 675 C CA . LYS A 1 87 ? -39.707 17.310 19.595 1.00 88.00 87 LYS A CA 1
ATOM 676 C C . LYS A 1 87 ? -38.265 17.712 19.928 1.00 88.00 87 LYS A C 1
ATOM 678 O O . LYS A 1 87 ? -37.839 18.825 19.617 1.00 88.00 87 LYS A O 1
ATOM 683 N N . GLU A 1 88 ? -37.512 16.804 20.543 1.00 88.06 88 GLU A N 1
ATOM 684 C CA . GLU A 1 88 ? -36.086 16.970 20.825 1.00 88.06 88 GLU A CA 1
ATOM 685 C C . GLU A 1 88 ? -35.274 17.122 19.539 1.00 88.06 88 GLU A C 1
ATOM 687 O O . GLU A 1 88 ? -34.477 18.051 19.403 1.00 88.06 88 GLU A O 1
ATOM 692 N N . TYR A 1 89 ? -35.526 16.239 18.575 1.00 88.56 89 TYR A N 1
ATOM 693 C CA . TYR A 1 89 ? -34.903 16.241 17.261 1.00 88.56 89 TYR A CA 1
ATOM 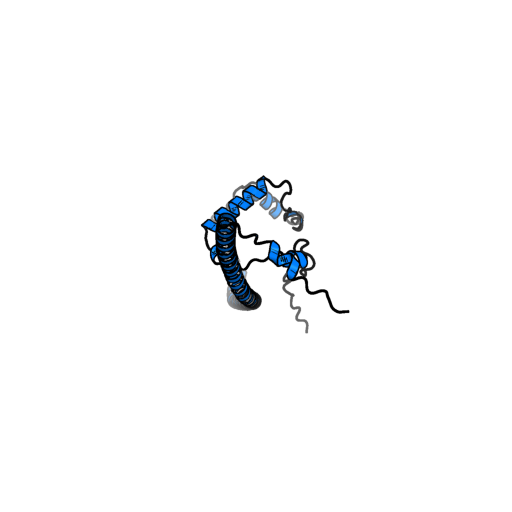694 C C . TYR A 1 89 ? -35.159 17.561 16.528 1.00 88.56 89 TYR A C 1
ATOM 696 O O . TYR A 1 89 ? -34.222 18.180 16.026 1.00 88.56 89 TYR A O 1
ATOM 704 N N . GLU A 1 90 ? -36.399 18.055 16.531 1.00 90.25 90 GLU A N 1
ATOM 705 C CA . GLU A 1 90 ? -36.740 19.360 15.958 1.00 90.25 90 GLU A CA 1
ATOM 706 C C . GLU A 1 90 ? -36.013 20.513 16.651 1.00 90.25 90 GLU A C 1
ATOM 708 O O . GLU A 1 90 ? -35.519 21.426 15.984 1.00 90.25 90 GLU A O 1
ATOM 713 N N . ARG A 1 91 ? -35.906 20.470 17.983 1.00 91.94 91 ARG A N 1
ATOM 714 C CA . ARG A 1 91 ? -35.196 21.490 18.756 1.00 91.94 91 ARG A CA 1
ATOM 715 C C . ARG A 1 91 ? -33.699 21.507 18.433 1.00 91.94 91 ARG A C 1
ATOM 717 O O . ARG A 1 91 ? -33.151 22.588 18.214 1.00 91.94 91 ARG A O 1
ATOM 724 N N . VAL A 1 92 ? -33.052 20.339 18.402 1.00 90.19 92 VAL A N 1
ATOM 725 C CA . VAL A 1 92 ? -31.625 20.191 18.057 1.00 90.19 92 VAL A CA 1
ATOM 726 C C . VAL A 1 92 ? -31.377 20.626 16.617 1.00 90.19 92 VAL A C 1
ATOM 728 O O . VAL A 1 92 ? -30.456 21.398 16.367 1.00 90.19 92 VAL A O 1
ATOM 731 N N . ARG A 1 93 ? -32.243 20.221 15.679 1.00 89.44 93 ARG A N 1
ATOM 732 C CA . ARG A 1 93 ? -32.190 20.663 14.278 1.00 89.44 93 ARG A CA 1
ATOM 733 C C . ARG A 1 93 ? -32.335 22.182 14.144 1.00 89.44 93 ARG A C 1
ATOM 735 O O . ARG A 1 93 ? -31.735 22.774 13.256 1.00 89.44 93 ARG A O 1
ATOM 742 N N . ALA A 1 94 ? -33.107 22.813 15.027 1.00 92.94 94 ALA A N 1
ATOM 743 C CA . ALA A 1 94 ? -33.249 24.265 15.116 1.00 92.94 94 ALA A CA 1
ATOM 744 C C . ALA A 1 94 ? -32.135 24.955 15.933 1.00 92.94 94 ALA A C 1
ATOM 7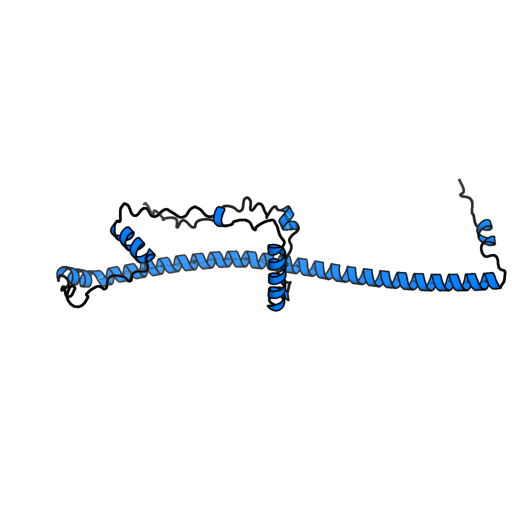46 O O . ALA A 1 94 ? -32.224 26.159 16.170 1.00 92.94 94 ALA A O 1
ATOM 747 N N . GLY A 1 95 ? -31.126 24.214 16.407 1.00 91.25 95 GLY A N 1
ATOM 748 C CA . GLY A 1 95 ? -29.990 24.748 17.161 1.00 91.25 95 GLY A CA 1
ATOM 749 C C . GLY A 1 95 ? -30.351 25.370 18.512 1.00 91.25 95 GLY A C 1
ATOM 750 O O . GLY A 1 95 ? -29.557 26.136 19.054 1.00 91.25 95 GLY A O 1
ATOM 751 N N . ARG A 1 96 ? -31.542 25.096 19.069 1.00 91.06 96 ARG A N 1
ATOM 752 C CA . ARG A 1 96 ? -31.920 25.689 20.360 1.00 91.06 96 ARG A CA 1
ATOM 753 C C . ARG A 1 96 ? -31.233 24.932 21.500 1.00 91.06 96 ARG A C 1
ATOM 755 O O . ARG A 1 96 ? -31.246 23.694 21.488 1.00 91.06 96 ARG A O 1
ATOM 762 N N . PRO A 1 97 ? -30.690 25.646 22.500 1.00 86.44 97 PRO A N 1
ATOM 763 C CA . PRO A 1 97 ? -30.065 25.009 23.647 1.00 86.44 97 PRO A CA 1
ATOM 764 C C . PRO A 1 97 ? -31.088 24.156 24.416 1.00 86.44 97 PRO A C 1
ATOM 766 O O . PRO A 1 97 ? -32.286 24.472 24.417 1.00 86.44 97 PRO A O 1
ATOM 769 N N . PRO A 1 98 ? -30.643 23.060 25.050 1.00 84.06 98 PRO A N 1
ATOM 770 C CA . PRO A 1 98 ? -31.506 22.244 25.890 1.00 84.06 98 PRO A CA 1
ATOM 771 C C . PRO A 1 98 ? -32.067 23.069 27.052 1.00 84.06 98 PRO A C 1
ATOM 773 O O . PRO A 1 98 ? -31.442 24.018 27.528 1.00 84.06 98 PRO A O 1
ATOM 776 N N . VAL A 1 99 ? -33.264 22.701 27.508 1.00 81.19 99 VAL A N 1
ATOM 777 C CA . VAL A 1 99 ? -33.872 23.319 28.690 1.00 81.19 99 VAL A CA 1
ATOM 778 C C . VAL A 1 99 ? -32.979 23.021 29.891 1.00 81.19 99 VAL A C 1
ATOM 780 O O . VAL A 1 99 ? -32.655 21.862 30.149 1.00 81.19 99 VAL A O 1
ATOM 783 N N . THR A 1 100 ? -32.576 24.058 30.620 1.00 77.69 100 THR A N 1
ATOM 784 C CA . THR A 1 100 ? -31.789 23.895 31.839 1.00 77.69 100 THR A CA 1
ATOM 785 C C . THR A 1 100 ? -32.654 23.247 32.914 1.00 77.69 100 THR A C 1
ATOM 787 O O . THR A 1 100 ? -33.743 23.723 33.243 1.00 77.69 100 THR A O 1
ATOM 790 N N . LEU A 1 101 ? -32.184 22.120 33.446 1.00 70.00 101 LEU A N 1
ATOM 791 C CA . LEU A 1 101 ? -32.815 21.480 34.591 1.00 70.00 101 LEU A CA 1
ATOM 792 C C . LEU A 1 101 ? -32.511 22.308 35.843 1.00 70.00 101 LEU A C 1
ATOM 794 O O . LEU A 1 101 ? -31.372 22.684 36.109 1.00 70.00 101 LEU A O 1
ATOM 798 N N . ASP A 1 102 ? -33.556 22.602 36.603 1.00 68.44 102 ASP A N 1
ATOM 799 C CA . ASP A 1 102 ? -33.463 23.274 37.894 1.00 68.44 102 ASP A CA 1
ATOM 800 C C . ASP A 1 102 ? -33.093 22.245 38.972 1.00 68.44 102 ASP A C 1
ATOM 802 O O . ASP A 1 102 ? -33.959 21.641 39.607 1.00 68.44 102 ASP A O 1
ATOM 806 N N . PHE A 1 103 ? -31.791 21.988 39.113 1.00 66.00 103 PHE A N 1
ATOM 807 C CA . PHE A 1 103 ? -31.244 20.982 40.030 1.00 66.00 103 PHE A CA 1
ATOM 808 C C . PHE A 1 103 ? -31.332 21.380 41.509 1.00 66.00 103 PHE A C 1
ATOM 810 O O . PHE A 1 103 ? -31.254 20.510 42.371 1.00 66.00 103 PHE A O 1
ATOM 817 N N . SER A 1 104 ? -31.505 22.668 41.807 1.00 66.44 104 SER A N 1
ATOM 818 C CA . SER A 1 104 ? -31.366 23.197 43.168 1.00 66.44 104 SER A CA 1
ATOM 819 C C . SER A 1 104 ? -32.690 23.299 43.927 1.00 66.44 104 SER A C 1
ATOM 821 O O . SER A 1 104 ? -32.684 23.257 45.149 1.00 66.44 104 SER A O 1
ATOM 823 N N . SER A 1 105 ? -33.821 23.447 43.229 1.00 63.78 105 SER A N 1
ATOM 824 C CA . SER A 1 105 ? -35.135 23.694 43.853 1.00 63.78 105 SER A CA 1
ATOM 825 C C . SER A 1 105 ? -36.110 22.514 43.725 1.00 63.78 105 SER A C 1
ATOM 827 O O . SER A 1 105 ? -36.929 22.288 44.614 1.00 63.78 105 SER A O 1
ATOM 829 N N . ARG A 1 106 ? -36.017 21.712 42.650 1.00 59.81 106 ARG A N 1
ATOM 830 C CA . ARG A 1 106 ? -36.992 20.639 42.350 1.00 59.81 106 ARG A CA 1
ATOM 831 C C . ARG A 1 106 ? -36.536 19.206 42.618 1.00 59.81 106 ARG A C 1
ATOM 833 O O . ARG A 1 106 ? -37.390 18.332 42.720 1.00 59.81 106 ARG A O 1
ATOM 840 N N . TYR A 1 107 ? -35.232 18.951 42.724 1.00 57.47 107 TYR A N 1
ATOM 841 C CA . TYR A 1 107 ? -34.675 17.588 42.770 1.00 57.47 107 TYR A CA 1
ATOM 842 C C . TYR A 1 107 ? -33.953 17.239 44.071 1.00 57.47 107 TYR A C 1
ATOM 844 O O . TYR A 1 107 ? -33.294 16.205 44.145 1.00 57.47 107 TYR A O 1
ATOM 852 N N . GLN A 1 108 ? -34.131 18.032 45.127 1.00 61.16 108 GLN A N 1
ATOM 853 C CA . GLN A 1 108 ? -33.722 17.638 46.475 1.00 61.16 108 GLN A CA 1
ATOM 854 C C . GLN A 1 108 ? -34.770 16.695 47.087 1.00 61.16 108 GLN A C 1
ATOM 856 O O . GLN A 1 108 ? -35.350 16.952 48.136 1.00 61.16 108 GLN A O 1
ATOM 861 N N . VAL A 1 109 ? -35.073 15.624 46.354 1.00 64.31 109 VAL A N 1
ATOM 862 C CA . VAL A 1 109 ? -35.946 14.542 46.795 1.00 64.31 109 VAL A CA 1
ATOM 863 C C . VAL A 1 109 ? -35.037 13.500 47.425 1.00 64.31 109 VAL A C 1
ATOM 865 O O . VAL A 1 109 ? -34.172 12.940 46.750 1.00 64.31 109 VAL A O 1
ATOM 868 N N . GLU A 1 110 ? -35.198 13.263 48.724 1.00 68.44 110 GLU A N 1
ATOM 869 C CA . GLU A 1 110 ? -34.498 12.174 49.397 1.00 68.44 110 GLU A CA 1
ATOM 870 C C . GLU A 1 110 ? -34.875 10.851 48.722 1.00 68.44 110 GLU A C 1
ATOM 872 O O . GLU A 1 110 ? -36.056 10.549 48.523 1.00 68.44 110 GLU A O 1
ATOM 877 N N . SER A 1 111 ? -33.868 10.073 48.315 1.00 68.88 111 SER A N 1
ATOM 878 C CA . SER A 1 111 ? -34.112 8.749 47.745 1.00 68.88 111 SER A CA 1
ATOM 879 C C . SER A 1 111 ? -34.877 7.911 48.773 1.00 68.88 111 SER A C 1
ATOM 881 O O . SER A 1 111 ? -34.426 7.842 49.919 1.00 68.88 111 SER A O 1
ATOM 883 N N . PRO A 1 112 ? -35.983 7.240 48.395 1.00 79.38 112 PRO A N 1
ATOM 884 C CA . PRO A 1 112 ? -36.717 6.379 49.314 1.00 79.38 112 PRO A CA 1
ATOM 885 C C . PRO A 1 112 ? -35.773 5.394 50.016 1.00 79.38 112 PRO A C 1
ATOM 887 O O . PRO A 1 112 ? -34.931 4.775 49.358 1.00 79.38 112 PRO A O 1
ATOM 890 N N . LEU A 1 113 ? -35.907 5.260 51.340 1.00 80.19 113 LEU A N 1
ATOM 891 C CA . LEU A 1 113 ? -35.021 4.444 52.187 1.00 80.19 113 LEU A CA 1
ATOM 892 C C . LEU A 1 113 ? -34.894 2.996 51.685 1.00 80.19 113 LEU A C 1
ATOM 894 O O . LEU A 1 113 ? -33.804 2.432 51.701 1.00 80.19 113 LEU A O 1
ATOM 898 N N . GLU A 1 114 ? -35.982 2.440 51.154 1.00 83.44 114 GLU A N 1
ATOM 899 C CA . GLU A 1 114 ? -36.030 1.098 50.564 1.00 83.44 114 GLU A CA 1
ATOM 900 C C . GLU A 1 114 ? -35.069 0.939 49.372 1.00 83.44 114 GLU A C 1
ATOM 902 O O . GLU A 1 114 ? -34.351 -0.056 49.274 1.00 83.44 114 GLU A O 1
ATOM 907 N N . ASN A 1 115 ? -34.963 1.949 48.501 1.00 84.12 115 ASN A N 1
ATOM 908 C CA . ASN A 1 115 ? -34.031 1.913 47.371 1.00 84.12 115 ASN A CA 1
ATOM 909 C C . ASN A 1 115 ? -32.573 1.935 47.845 1.00 84.12 115 ASN A C 1
ATOM 911 O O . ASN A 1 115 ? -31.718 1.265 47.261 1.00 84.12 115 ASN A O 1
ATOM 915 N N . LEU A 1 116 ? -32.284 2.698 48.906 1.00 85.88 116 LEU A N 1
ATOM 916 C CA . LEU A 1 116 ? -30.943 2.781 49.481 1.00 85.88 116 LEU A CA 1
ATOM 917 C C . LEU A 1 116 ? -30.547 1.457 50.145 1.00 85.88 116 LEU A C 1
ATOM 919 O O . LEU A 1 116 ? -29.427 0.987 49.951 1.00 85.88 116 LEU A O 1
ATOM 923 N N . GLU A 1 117 ? -31.470 0.824 50.868 1.00 89.94 117 GLU A N 1
ATOM 924 C CA . GLU A 1 117 ? -31.252 -0.483 51.489 1.00 89.94 117 GLU A CA 1
ATOM 925 C C . GLU A 1 117 ? -30.996 -1.574 50.437 1.00 89.94 117 GLU A C 1
ATOM 927 O O . GLU A 1 117 ? -30.029 -2.333 50.549 1.00 89.94 117 GLU A O 1
ATOM 932 N N . LEU A 1 118 ? -31.793 -1.609 49.363 1.00 91.50 118 LEU A N 1
ATOM 933 C CA . LEU A 1 118 ? -31.591 -2.531 48.242 1.00 91.50 118 LEU A CA 1
ATOM 934 C C . LEU A 1 118 ? -30.242 -2.305 47.544 1.00 91.50 118 LEU A C 1
ATOM 936 O O . LEU A 1 118 ? -29.539 -3.269 47.231 1.00 91.50 118 LEU A O 1
ATOM 940 N N . MET A 1 119 ? -29.850 -1.047 47.325 1.00 89.44 119 MET A N 1
ATOM 941 C CA . MET A 1 119 ? -28.567 -0.708 46.707 1.00 89.44 119 MET A CA 1
ATOM 942 C C . MET A 1 119 ? -27.382 -1.114 47.588 1.00 89.44 119 MET A C 1
ATOM 944 O O . MET A 1 119 ? -26.419 -1.682 47.080 1.00 89.44 119 MET A O 1
ATOM 948 N N . LEU A 1 120 ? -27.439 -0.867 48.898 1.00 92.44 120 LEU A N 1
ATOM 949 C CA . LEU A 1 120 ? -26.383 -1.283 49.824 1.00 92.44 120 LEU A CA 1
ATOM 950 C C . LEU A 1 120 ? -26.266 -2.809 49.893 1.00 92.44 120 LEU A C 1
ATOM 952 O O . LEU A 1 120 ? -25.157 -3.338 49.958 1.00 92.44 120 LEU A O 1
ATOM 956 N N . LYS A 1 121 ? -27.402 -3.514 49.837 1.00 93.88 121 LYS A N 1
ATOM 957 C CA . LYS A 1 121 ? -27.456 -4.974 49.929 1.00 93.88 121 LYS A CA 1
ATOM 958 C C . LYS A 1 121 ? -26.968 -5.687 48.666 1.00 93.88 121 LYS A C 1
ATOM 960 O O . LYS A 1 121 ? -26.240 -6.665 48.788 1.00 93.88 121 LYS A O 1
ATOM 965 N N . TYR A 1 122 ? -27.359 -5.230 47.473 1.00 95.62 122 TYR A N 1
ATOM 966 C CA . TYR A 1 122 ? -27.087 -5.940 46.209 1.00 95.62 122 TYR A CA 1
ATOM 967 C C . TYR A 1 122 ? -26.136 -5.201 45.258 1.00 95.62 122 TYR A C 1
ATOM 969 O O . TYR A 1 122 ? -25.574 -5.812 44.349 1.00 95.62 122 TYR A O 1
ATOM 977 N N . GLY A 1 123 ? -25.932 -3.896 45.443 1.00 94.81 123 GLY A N 1
ATOM 978 C CA . GLY A 1 123 ? -25.127 -3.051 44.557 1.00 94.81 123 GLY A CA 1
ATOM 979 C C . GLY A 1 123 ? -23.701 -3.562 44.326 1.00 94.81 123 GLY A C 1
ATOM 980 O O . GLY A 1 123 ? -23.306 -3.676 43.164 1.00 94.81 123 GLY A O 1
ATOM 981 N N . PRO A 1 124 ? -22.934 -3.942 45.369 1.00 95.94 124 PRO A N 1
ATOM 982 C CA . PRO A 1 124 ? -21.583 -4.479 45.191 1.00 95.94 124 PRO A CA 1
ATOM 983 C C . PRO A 1 124 ? -21.529 -5.756 44.338 1.00 95.94 124 PRO A C 1
ATOM 985 O O . PRO A 1 124 ? -20.574 -5.960 43.584 1.00 95.94 124 PRO A O 1
ATOM 988 N N . ASP A 1 125 ? -22.544 -6.615 44.438 1.00 96.12 125 ASP A N 1
ATOM 989 C CA . ASP A 1 125 ? -22.629 -7.865 43.674 1.00 96.12 125 ASP A CA 1
ATOM 990 C C . ASP A 1 125 ? -23.001 -7.600 42.215 1.00 96.12 125 ASP A C 1
ATOM 992 O O . ASP A 1 125 ? -22.352 -8.116 41.301 1.00 96.12 125 ASP A O 1
ATOM 996 N N . VAL A 1 126 ? -23.994 -6.734 41.990 1.00 96.19 126 VAL A N 1
ATOM 997 C CA . VAL A 1 126 ? -24.409 -6.301 40.649 1.00 96.19 126 VAL A CA 1
ATOM 998 C C . VAL A 1 126 ? -23.260 -5.593 39.932 1.00 96.19 126 VAL A C 1
ATOM 1000 O O . VAL A 1 126 ? -22.999 -5.879 38.763 1.00 96.19 126 VAL A O 1
ATOM 1003 N N . TRP A 1 127 ? -22.526 -4.719 40.625 1.00 95.94 127 TRP A N 1
ATOM 1004 C CA . TRP A 1 127 ? -21.382 -4.009 40.054 1.00 95.94 127 TRP A CA 1
ATOM 1005 C C . TRP A 1 127 ? -20.250 -4.959 39.663 1.00 95.94 127 TRP A C 1
ATOM 1007 O O . TRP A 1 127 ? -19.739 -4.881 38.546 1.00 95.94 127 TRP A O 1
ATOM 1017 N N . ARG A 1 128 ? -19.899 -5.918 40.532 1.00 97.75 128 ARG A N 1
ATOM 1018 C CA . ARG A 1 128 ? -18.902 -6.948 40.201 1.00 97.75 128 ARG A CA 1
ATOM 1019 C C . ARG A 1 128 ? -19.321 -7.779 38.994 1.00 97.75 128 ARG A C 1
ATOM 1021 O O . ARG A 1 128 ? -18.502 -8.003 38.107 1.00 97.75 128 ARG A O 1
ATOM 1028 N N . GLN A 1 129 ? -20.585 -8.191 38.925 1.00 97.06 129 GLN A N 1
ATOM 1029 C CA . GLN A 1 129 ? -21.100 -8.928 37.772 1.00 97.06 129 GLN A CA 1
ATOM 1030 C C . GLN A 1 129 ? -21.063 -8.082 36.489 1.00 97.06 129 GLN A C 1
ATOM 1032 O O . GLN A 1 129 ? -20.696 -8.592 35.431 1.00 97.06 129 GLN A O 1
ATOM 1037 N N . SER A 1 130 ? -21.419 -6.798 36.570 1.00 96.62 130 SER A N 1
ATOM 1038 C CA . SER A 1 130 ? -21.331 -5.862 35.446 1.00 96.62 130 SER A CA 1
ATOM 1039 C C . SER A 1 130 ? -19.893 -5.737 34.941 1.00 96.62 130 SER A C 1
ATOM 1041 O O . SER A 1 130 ? -19.646 -5.917 33.749 1.00 96.62 130 SER A O 1
ATOM 1043 N N . ASN A 1 131 ? -18.928 -5.539 35.843 1.00 97.81 131 ASN A N 1
ATOM 1044 C CA . ASN A 1 131 ? -17.513 -5.460 35.484 1.00 97.81 131 ASN A CA 1
ATOM 1045 C C . ASN A 1 131 ? -17.013 -6.752 34.833 1.00 97.81 131 ASN A C 1
ATOM 1047 O O . ASN A 1 131 ? -16.412 -6.688 33.769 1.00 97.81 131 ASN A O 1
ATOM 1051 N N . GLN A 1 132 ? -17.347 -7.923 35.383 1.00 97.75 132 GLN A N 1
ATOM 1052 C CA . GLN A 1 132 ? -16.993 -9.211 34.771 1.00 97.75 132 GLN A CA 1
ATOM 1053 C C . GLN A 1 132 ? -17.560 -9.360 33.350 1.00 97.75 132 GLN A C 1
ATOM 1055 O O . GLN A 1 132 ? -16.890 -9.870 32.450 1.00 97.75 132 GLN A O 1
ATOM 1060 N N . ARG A 1 133 ? -18.798 -8.902 33.116 1.00 97.25 133 ARG A N 1
ATOM 1061 C CA . ARG A 1 133 ? -19.400 -8.904 31.774 1.00 97.25 133 ARG A CA 1
ATOM 1062 C C . ARG A 1 133 ? -18.657 -7.967 30.822 1.00 97.25 133 ARG A C 1
ATOM 1064 O O . ARG A 1 133 ? -18.408 -8.357 29.681 1.00 97.25 133 ARG A O 1
ATOM 1071 N N . LEU A 1 134 ? -18.298 -6.767 31.282 1.00 97.44 134 LEU A N 1
ATOM 1072 C CA . LEU A 1 134 ? -17.545 -5.784 30.496 1.00 97.44 134 LEU A CA 1
ATOM 1073 C C . LEU A 1 134 ? -16.134 -6.277 30.166 1.00 97.44 134 LEU A C 1
ATOM 1075 O O . LEU A 1 134 ? -15.716 -6.172 29.017 1.00 97.44 134 LEU A O 1
ATOM 1079 N N . GLU A 1 135 ? -15.435 -6.886 31.121 1.00 98.06 135 GLU A N 1
ATOM 1080 C CA . GLU A 1 135 ? -14.131 -7.522 30.905 1.00 98.06 135 GLU A CA 1
ATOM 1081 C C . GLU A 1 135 ? -14.228 -8.643 29.863 1.00 98.06 135 GLU A C 1
ATOM 1083 O O . GLU A 1 135 ? -13.428 -8.706 28.928 1.00 98.06 135 GLU A O 1
ATOM 1088 N N . GLY A 1 136 ? -15.261 -9.488 29.956 1.00 97.81 136 GLY A N 1
ATOM 1089 C CA . GLY A 1 136 ? -15.518 -10.529 28.964 1.00 97.81 136 GLY A CA 1
ATOM 1090 C C . GLY A 1 136 ? -15.812 -9.970 27.568 1.00 97.81 136 GLY A C 1
ATOM 1091 O O . GLY A 1 136 ? -15.365 -10.539 26.571 1.00 97.81 136 GLY A O 1
ATOM 1092 N N . PHE A 1 137 ? -16.556 -8.865 27.470 1.00 97.81 137 PHE A N 1
ATOM 1093 C CA . PHE A 1 137 ? -16.804 -8.182 26.198 1.00 97.81 137 PHE A CA 1
ATOM 1094 C C . PHE A 1 137 ? -15.519 -7.580 25.620 1.00 97.81 137 PHE A C 1
ATOM 1096 O O . PHE A 1 137 ? -15.215 -7.811 24.450 1.00 97.81 137 PHE A O 1
ATOM 1103 N N . LEU A 1 138 ? -14.735 -6.883 26.447 1.00 97.69 138 LEU A N 1
ATOM 1104 C CA . LEU A 1 138 ? -13.455 -6.296 26.059 1.00 97.69 138 LEU A CA 1
ATOM 1105 C C . LEU A 1 138 ? -12.503 -7.361 25.502 1.00 97.69 138 LEU A C 1
ATOM 1107 O O . LEU A 1 138 ? -11.969 -7.184 24.409 1.00 97.69 138 LEU A O 1
ATOM 1111 N N . ALA A 1 139 ? -12.362 -8.495 26.194 1.00 97.94 139 ALA A N 1
ATOM 1112 C CA . ALA A 1 139 ? -11.509 -9.596 25.754 1.00 97.94 139 ALA A CA 1
ATOM 1113 C C . ALA A 1 139 ? -11.941 -10.164 24.389 1.00 97.94 139 ALA A C 1
ATOM 1115 O O . ALA A 1 139 ? -11.100 -10.445 23.533 1.00 97.94 139 ALA A O 1
ATOM 1116 N N . ARG A 1 140 ? -13.254 -10.302 24.146 1.00 98.00 140 ARG A N 1
ATOM 1117 C CA . ARG A 1 140 ? -13.770 -10.745 22.838 1.00 98.00 140 ARG A CA 1
ATOM 1118 C C . ARG A 1 140 ? -13.479 -9.732 21.734 1.00 98.00 140 ARG A C 1
ATOM 1120 O O . ARG A 1 140 ? -13.018 -10.131 20.667 1.00 98.00 140 ARG A O 1
ATOM 1127 N N . MET A 1 141 ? -13.707 -8.444 21.992 1.00 97.94 141 MET A N 1
ATOM 1128 C CA . MET A 1 141 ? -13.441 -7.379 21.021 1.00 97.94 141 MET A CA 1
ATOM 1129 C C . MET A 1 141 ? -11.952 -7.272 20.681 1.00 97.94 141 MET A C 1
ATOM 1131 O O . MET A 1 141 ? -11.597 -7.162 19.510 1.00 97.94 141 MET A O 1
ATOM 1135 N N . GLN A 1 142 ? -11.074 -7.374 21.682 1.00 98.12 142 GLN A N 1
ATOM 1136 C CA . GLN A 1 142 ? -9.624 -7.395 21.481 1.00 98.12 142 GLN A CA 1
ATOM 1137 C C . GLN A 1 142 ? -9.184 -8.604 20.652 1.00 98.12 142 GLN A C 1
ATOM 1139 O O . GLN A 1 142 ? -8.406 -8.450 19.713 1.00 98.12 142 GLN A O 1
ATOM 1144 N N . LYS A 1 143 ? -9.729 -9.793 20.939 1.00 97.75 143 LYS A N 1
ATOM 1145 C CA . LYS A 1 143 ? -9.445 -11.000 20.156 1.00 97.75 143 LYS A CA 1
ATOM 1146 C C . LYS A 1 143 ? -9.865 -10.843 18.695 1.00 97.75 143 LYS A C 1
ATOM 1148 O O . LYS A 1 143 ? -9.110 -11.212 17.803 1.00 97.75 143 LYS A O 1
ATOM 1153 N N . LEU A 1 144 ? -11.046 -10.279 18.445 1.00 97.69 144 LEU A N 1
ATOM 1154 C CA . LEU A 1 144 ? -11.516 -10.027 17.086 1.00 97.69 144 LEU A CA 1
ATOM 1155 C C . LEU A 1 144 ? -10.614 -9.021 16.357 1.00 97.69 144 LEU A C 1
ATOM 1157 O O . LEU A 1 144 ? -10.247 -9.256 15.208 1.00 97.69 144 LEU A O 1
ATOM 1161 N N . ALA A 1 145 ? -10.211 -7.936 17.024 1.00 97.44 145 ALA A N 1
ATOM 1162 C CA . ALA A 1 145 ? -9.286 -6.956 16.459 1.00 97.44 145 ALA A CA 1
ATOM 1163 C C . ALA A 1 145 ? -7.934 -7.592 16.095 1.00 97.44 145 ALA A C 1
ATOM 1165 O O . ALA A 1 145 ? -7.426 -7.366 14.997 1.00 97.44 145 ALA A O 1
ATOM 1166 N N . GLN A 1 146 ? -7.390 -8.443 16.970 1.00 97.75 146 GLN A N 1
ATOM 1167 C CA . GLN A 1 146 ? -6.154 -9.178 16.703 1.00 97.75 146 GLN A CA 1
ATOM 1168 C C . GLN A 1 146 ? -6.294 -10.098 15.484 1.00 97.75 146 GLN A C 1
ATOM 1170 O O . GLN A 1 146 ? -5.458 -10.052 14.586 1.00 97.75 146 GLN A O 1
ATOM 1175 N N . GLN A 1 147 ? -7.374 -10.879 15.409 1.00 97.50 147 GLN A N 1
ATOM 1176 C CA . GLN A 1 147 ? -7.632 -11.771 14.275 1.00 97.50 147 GLN A CA 1
ATOM 1177 C C . GLN A 1 147 ? -7.730 -11.012 12.946 1.00 97.50 147 GLN A C 1
ATOM 1179 O O . GLN A 1 147 ? -7.272 -11.502 11.916 1.00 97.50 147 GLN A O 1
ATOM 1184 N N . GLN A 1 148 ? -8.326 -9.817 12.945 1.00 96.88 148 GLN A N 1
ATOM 1185 C CA . GLN A 1 148 ? -8.372 -8.978 11.746 1.00 96.88 148 GLN A CA 1
ATOM 1186 C C . GLN A 1 148 ? -6.989 -8.425 11.390 1.00 96.88 148 GLN A C 1
ATOM 1188 O O . GLN A 1 148 ? -6.617 -8.433 10.219 1.00 96.88 148 GLN A O 1
ATOM 1193 N N . ASN A 1 149 ? -6.199 -8.008 12.382 1.00 97.38 149 ASN A N 1
ATOM 1194 C CA . ASN A 1 149 ? -4.833 -7.546 12.147 1.00 97.38 149 ASN A CA 1
ATOM 1195 C C . ASN A 1 149 ? -3.944 -8.654 11.556 1.00 97.38 149 ASN A C 1
ATOM 1197 O O . ASN A 1 149 ? -3.210 -8.405 10.607 1.00 97.38 149 ASN A O 1
ATOM 1201 N N . GLU A 1 150 ? -4.066 -9.894 12.035 1.00 97.75 150 GLU A N 1
ATOM 1202 C CA . GLU A 1 150 ? -3.344 -11.053 11.487 1.00 97.75 150 GLU A CA 1
ATOM 1203 C C . GLU A 1 150 ? -3.692 -11.311 10.009 1.00 97.75 150 GLU A C 1
ATOM 1205 O O . GLU A 1 150 ? -2.809 -11.581 9.188 1.00 97.75 150 GLU A O 1
ATOM 1210 N N . LYS A 1 151 ? -4.970 -11.164 9.635 1.00 96.69 151 LYS A N 1
ATOM 1211 C CA . LYS A 1 151 ? -5.407 -11.253 8.231 1.00 96.69 151 LYS A CA 1
ATOM 1212 C C . LYS A 1 151 ? -4.810 -10.130 7.381 1.00 96.69 151 LYS A C 1
ATOM 1214 O O . LYS A 1 151 ? -4.301 -10.399 6.295 1.00 96.69 151 LYS A O 1
ATOM 1219 N N . ILE A 1 152 ? -4.833 -8.892 7.883 1.00 95.56 152 ILE A N 1
ATOM 1220 C CA . ILE A 1 152 ? -4.229 -7.732 7.208 1.00 95.56 152 ILE A CA 1
ATOM 1221 C C . ILE A 1 152 ? -2.729 -7.957 7.001 1.00 95.56 152 ILE A C 1
ATOM 1223 O O . ILE A 1 152 ? -2.217 -7.743 5.904 1.00 95.56 152 ILE A O 1
ATOM 1227 N N . GLU A 1 153 ? -2.019 -8.422 8.029 1.00 97.00 153 GLU A N 1
ATOM 1228 C CA . GLU A 1 153 ? -0.588 -8.703 7.943 1.00 97.00 153 GLU A CA 1
ATOM 1229 C C . GLU A 1 153 ? -0.266 -9.790 6.924 1.00 97.00 153 GLU A C 1
ATOM 1231 O O . GLU A 1 153 ? 0.709 -9.650 6.189 1.00 97.00 153 GLU A O 1
ATOM 1236 N N . THR A 1 154 ? -1.074 -10.847 6.855 1.00 96.81 154 THR A N 1
ATOM 1237 C CA . THR A 1 154 ? -0.895 -11.926 5.874 1.00 96.81 154 THR A CA 1
ATOM 1238 C C . THR A 1 154 ? -0.948 -11.365 4.454 1.00 96.81 154 THR A C 1
ATOM 1240 O O . THR A 1 154 ? 0.012 -11.508 3.698 1.00 96.81 154 THR A O 1
ATOM 1243 N N . VAL A 1 155 ? -2.003 -10.607 4.138 1.00 95.19 155 VAL A N 1
ATOM 1244 C CA . VAL A 1 155 ? -2.167 -9.962 2.828 1.00 95.19 155 VAL A CA 1
ATOM 1245 C C . VAL A 1 155 ? -1.029 -8.977 2.540 1.00 95.19 155 VAL A C 1
ATOM 1247 O O . VAL A 1 155 ? -0.493 -8.943 1.434 1.00 95.19 155 VAL A O 1
ATOM 1250 N N . ASN A 1 156 ? -0.618 -8.175 3.524 1.00 94.69 156 ASN A N 1
ATOM 1251 C CA . ASN A 1 156 ? 0.471 -7.212 3.348 1.00 94.69 156 ASN A CA 1
ATOM 1252 C C . ASN A 1 156 ? 1.821 -7.898 3.097 1.00 94.69 156 ASN A C 1
ATOM 1254 O O . ASN A 1 156 ? 2.609 -7.415 2.283 1.00 94.69 156 ASN A O 1
ATOM 1258 N N . ARG A 1 157 ? 2.091 -9.030 3.759 1.00 95.75 157 ARG A N 1
ATOM 1259 C CA . ARG A 1 157 ? 3.304 -9.830 3.530 1.00 95.75 157 ARG A CA 1
ATOM 1260 C C . ARG A 1 157 ? 3.325 -10.411 2.122 1.00 95.75 157 ARG A C 1
ATOM 1262 O O . ARG A 1 157 ? 4.343 -10.285 1.446 1.00 95.75 157 ARG A O 1
ATOM 1269 N N . GLU A 1 158 ? 2.213 -10.985 1.672 1.00 93.44 158 GLU A N 1
ATOM 1270 C CA . GLU A 1 158 ? 2.076 -11.523 0.313 1.00 93.44 158 GLU A CA 1
ATOM 1271 C C . GLU A 1 158 ? 2.270 -10.428 -0.741 1.00 93.44 158 GLU A C 1
ATOM 1273 O O . GLU A 1 158 ? 3.097 -10.574 -1.640 1.00 93.44 158 GLU A O 1
ATOM 1278 N N . ARG A 1 159 ? 1.593 -9.281 -0.589 1.00 92.19 159 ARG A N 1
ATOM 1279 C CA . ARG A 1 159 ? 1.762 -8.122 -1.483 1.00 92.19 159 ARG A CA 1
ATOM 1280 C C . ARG A 1 159 ? 3.210 -7.658 -1.539 1.00 92.19 159 ARG A C 1
ATOM 1282 O O . ARG A 1 159 ? 3.740 -7.471 -2.629 1.00 92.19 159 ARG A O 1
ATOM 1289 N N . LYS A 1 160 ? 3.862 -7.501 -0.383 1.00 93.56 160 LYS A N 1
ATOM 1290 C CA . LYS A 1 160 ? 5.265 -7.086 -0.327 1.00 93.56 160 LYS A CA 1
ATOM 1291 C C . LYS A 1 160 ? 6.169 -8.076 -1.059 1.00 93.56 160 LYS A C 1
ATOM 1293 O O . LYS A 1 160 ? 7.017 -7.648 -1.834 1.00 93.56 160 LYS A O 1
ATOM 1298 N N . PHE A 1 161 ? 5.974 -9.376 -0.848 1.00 94.56 161 PHE A N 1
ATOM 1299 C CA . PHE A 1 161 ? 6.747 -10.411 -1.532 1.00 94.56 161 PHE A CA 1
ATOM 1300 C C . PHE A 1 161 ? 6.565 -10.353 -3.055 1.00 94.56 161 PHE A C 1
ATOM 1302 O O . PHE A 1 161 ? 7.551 -10.339 -3.790 1.00 94.56 161 PHE A O 1
ATOM 1309 N N . HIS A 1 162 ? 5.322 -10.252 -3.535 1.00 91.19 162 HIS A N 1
ATOM 1310 C CA . HIS A 1 162 ? 5.044 -10.125 -4.965 1.00 91.19 162 HIS A CA 1
ATOM 1311 C C . HIS A 1 162 ? 5.704 -8.886 -5.573 1.00 91.19 162 HIS A C 1
ATOM 1313 O O . HIS A 1 162 ? 6.395 -9.006 -6.580 1.00 91.19 162 HIS A O 1
ATOM 1319 N N . GLN A 1 163 ? 5.566 -7.721 -4.936 1.00 92.75 163 GLN A N 1
ATOM 1320 C CA . GLN A 1 163 ? 6.166 -6.483 -5.438 1.00 92.75 163 GLN A CA 1
ATOM 1321 C C . GLN A 1 163 ? 7.697 -6.537 -5.440 1.00 92.75 163 GLN A C 1
ATOM 1323 O O . GLN A 1 163 ? 8.318 -6.046 -6.376 1.00 92.75 163 GLN A O 1
ATOM 1328 N N . GLN A 1 164 ? 8.319 -7.168 -4.439 1.00 93.38 164 GLN A N 1
ATOM 1329 C CA . GLN A 1 164 ? 9.772 -7.355 -4.408 1.00 93.38 164 GLN A CA 1
ATOM 1330 C C . GLN A 1 164 ? 10.274 -8.231 -5.561 1.00 93.38 164 GLN A C 1
ATOM 1332 O O . GLN A 1 164 ? 11.292 -7.906 -6.173 1.00 93.38 164 GLN A O 1
ATOM 1337 N N . ASN A 1 165 ? 9.555 -9.306 -5.890 1.00 92.00 165 ASN A N 1
ATOM 1338 C CA . ASN A 1 165 ? 9.905 -10.149 -7.033 1.00 92.00 165 ASN A CA 1
ATOM 1339 C C . ASN A 1 165 ? 9.730 -9.390 -8.355 1.00 92.00 165 ASN A C 1
ATOM 1341 O O . ASN A 1 165 ? 10.647 -9.382 -9.174 1.00 92.00 165 ASN A O 1
ATOM 1345 N N . SER A 1 166 ? 8.608 -8.684 -8.528 1.00 91.25 166 SER A N 1
ATOM 1346 C CA . SER A 1 166 ? 8.377 -7.848 -9.711 1.00 91.25 166 SER A CA 1
ATOM 1347 C C . SER A 1 166 ? 9.451 -6.768 -9.860 1.00 91.25 166 SER A C 1
ATOM 1349 O O . SER A 1 166 ? 9.961 -6.554 -10.954 1.00 91.25 166 SER A O 1
ATOM 1351 N N . ALA A 1 167 ? 9.863 -6.122 -8.767 1.00 91.88 167 ALA A N 1
ATOM 1352 C CA . ALA A 1 167 ? 10.925 -5.118 -8.783 1.00 91.88 167 ALA A CA 1
ATOM 1353 C C . ALA A 1 167 ? 12.271 -5.691 -9.246 1.00 91.88 167 ALA A C 1
ATOM 1355 O O . ALA A 1 167 ? 12.998 -5.040 -9.999 1.00 91.88 167 ALA A O 1
ATOM 1356 N N . TYR A 1 168 ? 12.601 -6.915 -8.824 1.00 94.31 168 TYR A N 1
ATOM 1357 C CA . TYR A 1 168 ? 13.799 -7.606 -9.291 1.00 94.31 168 TYR A CA 1
ATOM 1358 C C . TYR A 1 168 ? 13.759 -7.830 -10.809 1.00 94.31 168 TYR A C 1
ATOM 1360 O O . TYR A 1 168 ? 14.719 -7.494 -11.507 1.00 94.31 168 TYR A O 1
ATOM 1368 N N . GLU A 1 169 ? 12.638 -8.331 -11.329 1.00 95.12 169 GLU A N 1
ATOM 1369 C CA . GLU A 1 169 ? 12.446 -8.545 -12.767 1.00 95.12 169 GLU A CA 1
ATOM 1370 C C . GLU A 1 169 ? 12.494 -7.230 -13.557 1.00 95.12 169 GLU A C 1
ATOM 1372 O O . GLU A 1 169 ? 13.203 -7.140 -14.562 1.00 95.12 169 GLU A O 1
ATOM 1377 N N . LEU A 1 170 ? 11.819 -6.181 -13.076 1.00 94.25 170 LEU A N 1
ATOM 1378 C CA . LEU A 1 170 ? 11.837 -4.849 -13.684 1.00 94.25 170 LEU A CA 1
ATOM 1379 C C . LEU A 1 170 ? 13.254 -4.274 -13.756 1.00 94.25 170 LEU A C 1
ATOM 1381 O O . LEU A 1 170 ? 13.643 -3.721 -14.784 1.00 94.25 170 LEU A O 1
ATOM 1385 N N . ASN A 1 171 ? 14.055 -4.429 -12.701 1.00 95.31 171 ASN A N 1
ATOM 1386 C CA . ASN A 1 171 ? 15.438 -3.959 -12.692 1.00 95.31 171 ASN A CA 1
ATOM 1387 C C . ASN A 1 171 ? 16.319 -4.753 -13.675 1.00 95.31 171 ASN A C 1
ATOM 1389 O O . ASN A 1 171 ? 17.098 -4.168 -14.436 1.00 95.31 171 ASN A O 1
ATOM 1393 N N . ALA A 1 172 ? 16.152 -6.078 -13.725 1.00 97.31 172 ALA A N 1
ATOM 1394 C CA . ALA A 1 172 ? 16.860 -6.927 -14.678 1.00 97.31 172 ALA A CA 1
ATOM 1395 C C . ALA A 1 172 ? 16.530 -6.541 -16.131 1.00 97.31 172 ALA A C 1
ATOM 1397 O O . ALA A 1 172 ? 17.439 -6.369 -16.946 1.00 97.31 172 ALA A O 1
ATOM 1398 N N . LEU A 1 173 ? 15.247 -6.338 -16.445 1.00 97.81 173 LEU A N 1
ATOM 1399 C CA . LEU A 1 173 ? 14.793 -5.898 -17.766 1.00 97.81 173 LEU A CA 1
ATOM 1400 C C . LEU A 1 173 ? 15.264 -4.477 -18.095 1.00 97.81 173 LEU A C 1
ATOM 1402 O O . LEU A 1 173 ? 15.718 -4.229 -19.210 1.00 97.81 173 LEU A O 1
ATOM 1406 N N . SER A 1 174 ? 15.224 -3.556 -17.130 1.00 97.50 174 SER A N 1
ATOM 1407 C CA . SER A 1 174 ? 15.729 -2.186 -17.289 1.00 97.50 174 SER A CA 1
ATOM 1408 C C . SER A 1 174 ? 17.220 -2.172 -17.624 1.00 97.50 174 SER A C 1
ATOM 1410 O O . SER A 1 174 ? 17.654 -1.453 -18.524 1.00 97.50 174 SER A O 1
ATOM 1412 N N . THR A 1 175 ? 18.007 -3.009 -16.946 1.00 98.06 175 THR A N 1
ATOM 1413 C CA . THR A 1 175 ? 19.441 -3.165 -17.219 1.00 98.06 175 THR A CA 1
ATOM 1414 C C . THR A 1 175 ? 19.678 -3.711 -18.623 1.00 98.06 175 THR A C 1
ATOM 1416 O O . THR A 1 175 ? 20.417 -3.108 -19.398 1.00 98.06 175 THR A O 1
ATOM 1419 N N . GLN A 1 176 ? 18.988 -4.792 -18.995 1.00 98.31 176 GLN A N 1
ATOM 1420 C CA . GLN A 1 176 ? 19.098 -5.369 -20.338 1.00 98.31 176 GLN A CA 1
ATOM 1421 C C . GLN A 1 176 ? 18.707 -4.374 -21.433 1.00 98.31 176 GLN A C 1
ATOM 1423 O O . GLN A 1 176 ? 19.373 -4.293 -22.464 1.00 98.31 176 GLN A O 1
ATOM 1428 N N . TRP A 1 177 ? 17.646 -3.598 -21.212 1.00 98.44 177 TRP A N 1
ATOM 1429 C CA . TRP A 1 177 ? 17.211 -2.567 -22.145 1.00 98.44 177 TRP A CA 1
ATOM 1430 C C . TRP A 1 177 ? 18.280 -1.485 -22.327 1.00 98.44 177 TRP A C 1
ATOM 1432 O O . TRP A 1 177 ? 18.624 -1.158 -23.463 1.00 98.44 177 TRP A O 1
ATOM 1442 N N . LYS A 1 178 ? 18.876 -0.991 -21.233 1.00 98.38 178 LYS A N 1
ATOM 1443 C CA . LYS A 1 178 ? 19.984 -0.022 -21.292 1.00 98.38 178 LYS A CA 1
ATOM 1444 C C . LYS A 1 178 ? 21.177 -0.579 -22.066 1.00 98.38 178 LYS A C 1
ATOM 1446 O O . LYS A 1 178 ? 21.692 0.103 -22.950 1.00 98.38 178 LYS A O 1
ATOM 1451 N N . ASP A 1 179 ? 21.570 -1.819 -21.790 1.00 98.31 179 ASP A N 1
ATOM 1452 C CA . ASP A 1 179 ? 22.678 -2.479 -22.486 1.00 98.31 179 ASP A CA 1
ATOM 1453 C C . ASP A 1 179 ? 22.404 -2.625 -23.986 1.00 98.31 179 ASP A C 1
ATOM 1455 O O . ASP A 1 179 ? 23.293 -2.413 -24.809 1.00 98.31 179 ASP A O 1
ATOM 1459 N N . LEU A 1 180 ? 21.173 -2.980 -24.364 1.00 98.50 180 LEU A N 1
ATOM 1460 C CA . LEU A 1 180 ? 20.769 -3.077 -25.766 1.00 98.50 180 LEU A CA 1
ATOM 1461 C C . LEU A 1 180 ? 20.801 -1.714 -26.460 1.00 98.50 180 LEU A C 1
ATOM 1463 O O . LEU A 1 180 ? 21.307 -1.623 -27.578 1.00 98.50 180 LEU A O 1
ATOM 1467 N N . CYS A 1 181 ? 20.317 -0.658 -25.805 1.00 98.31 181 CYS A N 1
ATOM 1468 C CA . CYS A 1 181 ? 20.406 0.702 -26.328 1.00 98.31 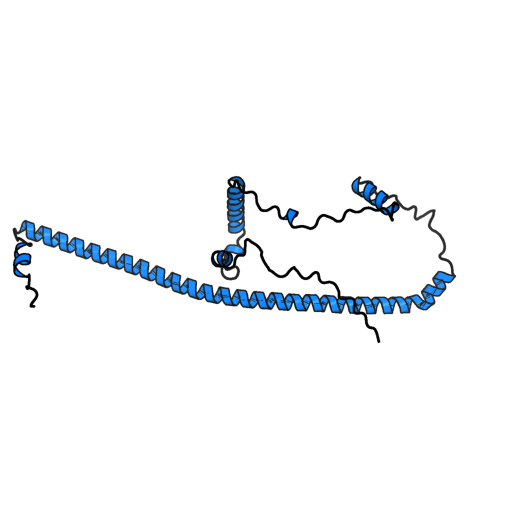181 CYS A CA 1
ATOM 1469 C C . CYS A 1 181 ? 21.864 1.129 -26.546 1.00 98.31 181 CYS A C 1
ATOM 1471 O O . CYS A 1 181 ? 22.187 1.649 -27.612 1.00 98.31 181 CYS A O 1
ATOM 1473 N N . LEU A 1 182 ? 22.752 0.863 -25.583 1.00 98.44 182 LEU A N 1
ATOM 1474 C CA . LEU A 1 182 ? 24.179 1.174 -25.706 1.00 98.44 182 LEU A CA 1
ATOM 1475 C C . LEU A 1 182 ? 24.831 0.408 -26.861 1.00 98.44 182 LEU A C 1
ATOM 1477 O O . LEU A 1 182 ? 25.453 1.024 -27.723 1.00 98.44 182 LEU A O 1
ATOM 1481 N N . LYS A 1 183 ? 24.607 -0.908 -26.953 1.00 98.44 183 LYS A N 1
ATOM 1482 C CA . LYS A 1 183 ? 25.106 -1.729 -28.070 1.00 98.44 183 LYS A CA 1
ATOM 1483 C C . LYS A 1 183 ? 24.605 -1.225 -29.418 1.00 98.44 183 LYS A C 1
ATOM 1485 O O . LY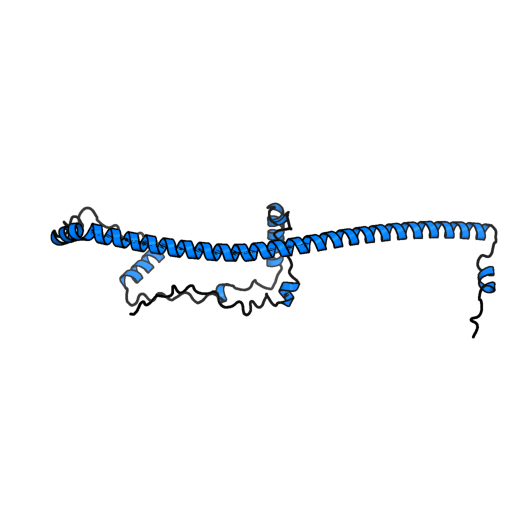S A 1 183 ? 25.352 -1.206 -30.389 1.00 98.44 183 LYS A O 1
ATOM 1490 N N . ASN A 1 184 ? 23.341 -0.815 -29.497 1.00 98.44 184 ASN A N 1
ATOM 1491 C CA . ASN A 1 184 ? 22.767 -0.279 -30.725 1.00 98.44 184 ASN A CA 1
ATOM 1492 C C . ASN A 1 184 ? 23.462 1.033 -31.137 1.00 98.44 184 ASN A C 1
ATOM 1494 O O . ASN A 1 184 ? 23.837 1.184 -32.298 1.00 98.44 184 ASN A O 1
ATOM 1498 N N . ILE A 1 185 ? 23.733 1.927 -30.179 1.00 98.19 185 ILE A N 1
ATOM 1499 C CA . ILE A 1 185 ? 24.512 3.154 -30.406 1.00 98.19 185 ILE A CA 1
ATOM 1500 C C . ILE A 1 185 ? 25.935 2.828 -30.883 1.00 98.19 185 ILE A C 1
ATOM 1502 O O . ILE A 1 185 ? 26.404 3.424 -31.852 1.00 98.19 185 ILE A O 1
ATOM 1506 N N . GLU A 1 186 ? 26.615 1.873 -30.247 1.00 98.25 186 GLU A N 1
ATOM 1507 C CA . GLU A 1 186 ? 27.965 1.438 -30.630 1.00 98.25 186 GLU A CA 1
ATOM 1508 C C . GLU A 1 186 ? 28.005 0.868 -32.053 1.00 98.25 186 GLU A C 1
ATOM 1510 O O . GLU A 1 186 ? 28.879 1.233 -32.843 1.00 98.25 186 GLU A O 1
ATOM 1515 N N . ILE A 1 187 ? 27.030 0.026 -32.412 1.00 98.12 187 ILE A N 1
ATOM 1516 C CA . ILE A 1 187 ? 26.890 -0.522 -33.766 1.00 98.12 187 ILE A CA 1
ATOM 1517 C C . ILE A 1 187 ? 26.671 0.610 -34.770 1.00 98.12 187 ILE A C 1
ATOM 1519 O O . ILE A 1 187 ? 27.369 0.662 -35.781 1.00 98.12 187 ILE A O 1
ATOM 1523 N N . HIS A 1 188 ? 25.763 1.549 -34.490 1.00 97.81 188 HIS A N 1
ATOM 1524 C CA . HIS A 1 188 ? 25.529 2.695 -35.371 1.00 97.81 188 HIS A CA 1
ATOM 1525 C C . HIS A 1 188 ? 26.784 3.555 -35.558 1.00 97.81 188 HIS A C 1
ATOM 1527 O O . HIS A 1 188 ? 27.081 3.975 -36.679 1.00 97.81 188 HIS A O 1
ATOM 1533 N N . ALA A 1 189 ? 27.557 3.781 -34.494 1.00 98.19 189 ALA A N 1
ATOM 1534 C CA . ALA A 1 189 ? 28.819 4.507 -34.574 1.00 98.19 189 ALA A CA 1
ATOM 1535 C C . ALA A 1 189 ? 29.862 3.762 -35.429 1.00 98.19 189 ALA A C 1
ATOM 1537 O O . ALA A 1 189 ? 30.511 4.380 -36.277 1.00 98.19 189 ALA A O 1
ATOM 1538 N N . ALA A 1 190 ? 29.990 2.442 -35.258 1.00 98.00 190 ALA A N 1
ATOM 1539 C CA . ALA A 1 190 ? 30.896 1.608 -36.045 1.00 98.00 190 ALA A CA 1
ATOM 1540 C C . ALA A 1 190 ? 30.494 1.555 -37.528 1.00 98.00 190 ALA A C 1
ATOM 1542 O O . ALA A 1 190 ? 31.346 1.750 -38.396 1.00 98.00 190 ALA A O 1
ATOM 1543 N N . CYS A 1 191 ? 29.202 1.372 -37.827 1.00 97.88 191 CYS A N 1
ATOM 1544 C CA . CYS A 1 191 ? 28.668 1.437 -39.188 1.00 97.88 191 CYS A CA 1
ATOM 1545 C C . CYS A 1 191 ? 28.985 2.790 -39.830 1.00 97.88 191 CYS A C 1
ATOM 1547 O O . CYS A 1 191 ? 29.568 2.821 -40.908 1.00 97.88 191 CYS A O 1
ATOM 1549 N N . SER A 1 192 ? 28.723 3.901 -39.131 1.00 98.06 192 SER A N 1
ATOM 1550 C CA . SER A 1 192 ? 29.040 5.241 -39.637 1.00 98.06 192 SER A CA 1
ATOM 1551 C C . SER A 1 192 ? 30.540 5.436 -39.892 1.00 98.06 192 SER A C 1
ATOM 1553 O O . SER A 1 192 ? 30.925 6.077 -40.871 1.00 98.06 192 SER A O 1
ATOM 1555 N N . HIS A 1 193 ? 31.410 4.889 -39.037 1.00 97.81 193 HIS A N 1
ATOM 1556 C CA . HIS A 1 193 ? 32.858 4.946 -39.241 1.00 97.81 193 HIS A CA 1
ATOM 1557 C C . HIS A 1 193 ? 33.292 4.174 -40.497 1.00 97.81 193 HIS A C 1
ATOM 1559 O O . HIS A 1 193 ? 34.040 4.706 -41.318 1.00 97.81 193 HIS A O 1
ATOM 1565 N N . ILE A 1 194 ? 32.784 2.951 -40.675 1.00 97.19 194 ILE A N 1
ATOM 1566 C CA . ILE A 1 194 ? 33.079 2.108 -41.842 1.00 97.19 194 ILE A CA 1
ATOM 1567 C C . ILE A 1 194 ? 32.534 2.749 -43.123 1.00 97.19 194 ILE A C 1
ATOM 1569 O O . ILE A 1 194 ? 33.246 2.820 -44.120 1.00 97.19 194 ILE A O 1
ATOM 1573 N N . GLU A 1 195 ? 31.310 3.274 -43.101 1.00 96.88 195 GLU A N 1
ATOM 1574 C CA . GLU A 1 195 ? 30.695 3.970 -44.236 1.00 96.88 195 GLU A CA 1
ATOM 1575 C C . GLU A 1 195 ? 31.512 5.189 -44.673 1.00 96.88 195 GLU A C 1
ATOM 1577 O O . GLU A 1 195 ? 31.742 5.375 -45.869 1.00 96.88 195 GLU A O 1
ATOM 1582 N N . LYS A 1 196 ? 32.016 5.986 -43.718 1.00 96.94 196 LYS A N 1
ATOM 1583 C CA . LYS A 1 196 ? 32.928 7.104 -44.010 1.00 96.94 196 LYS A CA 1
ATOM 1584 C C . LYS A 1 196 ? 34.213 6.620 -44.669 1.00 96.94 196 LYS A C 1
ATOM 1586 O O . LYS A 1 196 ? 34.634 7.201 -45.664 1.00 96.94 196 LYS A O 1
ATOM 1591 N N . HIS A 1 197 ? 34.814 5.548 -44.154 1.00 96.31 197 HIS A N 1
ATOM 1592 C CA . HIS A 1 197 ? 36.032 4.992 -44.738 1.00 96.31 197 HIS A CA 1
ATOM 1593 C C . HIS A 1 197 ? 35.800 4.459 -46.161 1.00 96.31 197 HIS A C 1
ATOM 1595 O O . HIS A 1 197 ? 36.592 4.735 -47.059 1.00 96.31 197 HIS A O 1
ATOM 1601 N N . ILE A 1 198 ? 34.679 3.768 -46.403 1.00 94.75 198 ILE A N 1
ATOM 1602 C CA . ILE A 1 198 ? 34.278 3.319 -47.744 1.00 94.75 198 ILE A CA 1
ATOM 1603 C C . ILE A 1 198 ? 34.075 4.518 -48.678 1.00 94.75 198 ILE A C 1
ATOM 1605 O O . ILE A 1 198 ? 34.507 4.470 -49.828 1.00 94.75 198 ILE A O 1
ATOM 1609 N N . ALA A 1 199 ? 33.436 5.592 -48.208 1.00 93.88 199 ALA A N 1
ATOM 1610 C CA . ALA A 1 199 ? 33.241 6.806 -48.998 1.00 93.88 199 ALA A CA 1
ATOM 1611 C C . ALA A 1 199 ? 34.577 7.474 -49.373 1.00 93.88 199 ALA A C 1
ATOM 1613 O O . ALA A 1 199 ? 34.755 7.861 -50.528 1.00 93.88 199 ALA A O 1
ATOM 1614 N N . GLU A 1 200 ? 35.527 7.546 -48.437 1.00 94.25 200 GLU A N 1
ATOM 1615 C CA . GLU A 1 200 ? 36.883 8.064 -48.666 1.00 94.25 200 GLU A CA 1
ATOM 1616 C C . GLU A 1 200 ? 37.625 7.236 -49.726 1.00 94.25 200 GLU A C 1
ATOM 1618 O O . GLU A 1 200 ? 38.127 7.778 -50.709 1.00 94.25 200 GLU A O 1
ATOM 1623 N N . LEU A 1 201 ? 37.614 5.905 -49.589 1.00 92.12 201 LEU A N 1
ATOM 1624 C CA . LEU A 1 201 ? 38.236 4.994 -50.553 1.00 92.12 201 LEU A CA 1
ATOM 1625 C C . LEU A 1 201 ? 37.590 5.092 -51.942 1.00 92.12 201 LEU A C 1
ATOM 1627 O O . LEU A 1 201 ? 38.288 5.075 -52.956 1.00 92.12 201 LEU A O 1
ATOM 1631 N N . ARG A 1 202 ? 36.259 5.226 -52.009 1.00 89.25 202 ARG A N 1
ATOM 1632 C CA . ARG A 1 202 ? 35.534 5.442 -53.271 1.00 89.25 202 ARG A CA 1
ATOM 1633 C C . ARG A 1 202 ? 35.927 6.765 -53.932 1.00 89.25 202 ARG A C 1
ATOM 1635 O O . ARG A 1 202 ? 36.121 6.785 -55.147 1.00 89.25 202 ARG A O 1
ATOM 1642 N N . ARG A 1 203 ? 36.087 7.843 -53.154 1.00 90.25 203 ARG A N 1
ATOM 1643 C CA . ARG A 1 203 ? 36.576 9.148 -53.637 1.00 90.25 203 ARG A CA 1
ATOM 1644 C C . ARG A 1 203 ? 37.986 9.022 -54.215 1.00 90.25 203 ARG A C 1
ATOM 1646 O O . ARG A 1 203 ? 38.228 9.422 -55.348 1.00 90.25 203 ARG A O 1
ATOM 1653 N N . GLU A 1 204 ? 38.890 8.403 -53.465 1.00 91.00 204 GLU A N 1
ATOM 1654 C CA . GLU A 1 204 ? 40.280 8.177 -53.862 1.00 91.00 204 GLU A CA 1
ATOM 1655 C C . GLU A 1 204 ? 40.435 7.324 -55.131 1.00 91.00 204 GLU A C 1
ATOM 1657 O O . GLU A 1 204 ? 41.319 7.576 -55.953 1.00 91.00 204 GLU A O 1
ATOM 1662 N N . ALA A 1 205 ? 39.601 6.297 -55.296 1.00 86.94 205 ALA A N 1
ATOM 1663 C CA . ALA A 1 205 ? 39.588 5.465 -56.494 1.00 86.94 205 ALA A CA 1
ATOM 1664 C C . ALA A 1 205 ? 39.067 6.235 -57.716 1.00 86.94 205 ALA A C 1
ATOM 1666 O O . ALA A 1 205 ? 39.656 6.134 -58.793 1.00 86.94 205 ALA A O 1
ATOM 1667 N N . ALA A 1 206 ? 38.016 7.047 -57.543 1.00 86.31 206 ALA A N 1
ATOM 1668 C CA . ALA A 1 206 ? 37.495 7.910 -58.600 1.00 86.31 206 ALA A CA 1
ATOM 1669 C C . ALA A 1 206 ? 38.543 8.938 -59.064 1.00 86.31 206 ALA A C 1
ATOM 1671 O O . ALA A 1 206 ? 38.732 9.116 -60.265 1.00 86.31 206 ALA A O 1
ATOM 1672 N N . GLU A 1 207 ? 39.283 9.549 -58.132 1.00 89.00 207 GLU A N 1
ATOM 1673 C CA . GLU A 1 207 ? 40.384 10.478 -58.436 1.00 89.00 207 GLU A CA 1
ATOM 1674 C C . GLU A 1 207 ? 41.527 9.815 -59.216 1.00 89.00 207 GLU A C 1
ATOM 1676 O O . GLU A 1 207 ? 42.135 10.440 -60.084 1.00 89.00 207 GLU A O 1
ATOM 1681 N N . ARG A 1 208 ? 41.800 8.533 -58.948 1.00 87.75 208 ARG A N 1
ATOM 1682 C CA . ARG A 1 208 ? 42.804 7.729 -59.666 1.00 87.75 208 ARG A CA 1
ATOM 1683 C C . ARG A 1 208 ? 42.275 7.091 -60.958 1.00 87.75 208 ARG A C 1
ATOM 1685 O O . ARG A 1 208 ? 43.028 6.399 -61.640 1.00 87.75 208 ARG A O 1
ATOM 1692 N N . GLY A 1 209 ? 41.004 7.313 -61.305 1.00 81.88 209 GLY A N 1
ATOM 1693 C CA . GLY A 1 209 ? 40.365 6.757 -62.500 1.00 81.88 209 GLY A CA 1
ATOM 1694 C C . GLY A 1 209 ? 40.114 5.246 -62.438 1.00 81.88 209 GLY A C 1
ATOM 1695 O O . GLY A 1 209 ? 39.971 4.607 -63.479 1.00 81.88 209 GLY A O 1
ATOM 1696 N N . TRP A 1 210 ? 40.083 4.649 -61.244 1.00 78.38 210 TRP A N 1
ATOM 1697 C CA . TRP A 1 210 ? 39.784 3.228 -61.068 1.00 78.38 210 TRP A CA 1
ATOM 1698 C C . TRP A 1 210 ? 38.269 2.995 -61.087 1.00 78.38 210 TRP A C 1
ATOM 1700 O O . TRP A 1 210 ? 37.538 3.516 -60.245 1.00 78.38 210 TRP A O 1
ATOM 1710 N N . ASN A 1 211 ? 37.791 2.185 -62.038 1.00 69.88 211 ASN A N 1
ATOM 1711 C CA . ASN A 1 211 ? 36.388 1.778 -62.091 1.00 69.88 211 ASN A CA 1
ATOM 1712 C C . ASN A 1 211 ? 36.127 0.634 -61.095 1.00 69.88 211 ASN A C 1
ATOM 1714 O O . ASN A 1 211 ? 36.422 -0.526 -61.374 1.00 69.88 211 ASN A O 1
ATOM 1718 N N . LEU A 1 212 ? 35.570 0.977 -59.933 1.00 67.50 212 LEU A N 1
ATOM 1719 C CA . LEU A 1 212 ? 35.235 0.035 -58.859 1.00 67.50 212 LEU A CA 1
ATOM 1720 C C . LEU A 1 212 ? 34.087 -0.935 -59.212 1.00 67.50 212 LEU A C 1
ATOM 1722 O O . LEU A 1 212 ? 33.963 -1.969 -58.562 1.00 67.50 212 LEU A O 1
ATOM 1726 N N . GLU A 1 213 ? 33.272 -0.636 -60.230 1.00 65.75 213 GLU A N 1
ATOM 1727 C CA . GLU A 1 213 ? 32.131 -1.469 -60.660 1.00 65.75 213 GLU A CA 1
ATOM 1728 C C . GLU A 1 213 ? 32.542 -2.562 -61.668 1.00 65.75 213 GLU A C 1
ATOM 1730 O O . GLU A 1 213 ? 31.872 -3.585 -61.785 1.00 65.75 213 GLU A O 1
ATOM 1735 N N . ALA A 1 214 ? 33.682 -2.408 -62.355 1.00 59.41 214 ALA A N 1
ATOM 1736 C CA . ALA A 1 214 ? 34.131 -3.332 -63.407 1.00 59.41 214 ALA A CA 1
ATOM 1737 C C . ALA A 1 214 ? 34.432 -4.765 -62.908 1.00 59.41 214 ALA A C 1
ATOM 1739 O O . ALA A 1 214 ? 34.448 -5.712 -63.694 1.00 59.41 214 ALA A O 1
ATOM 1740 N N . ASN A 1 215 ? 34.653 -4.947 -61.601 1.00 55.38 215 ASN A N 1
ATOM 1741 C CA . ASN A 1 215 ? 34.942 -6.253 -61.001 1.00 55.38 215 ASN A CA 1
ATOM 1742 C C . ASN A 1 215 ? 33.697 -6.977 -60.454 1.00 55.38 215 ASN A C 1
ATOM 1744 O O . ASN A 1 215 ? 33.803 -8.158 -60.124 1.00 55.38 215 ASN A O 1
ATOM 1748 N N . LEU A 1 216 ? 32.531 -6.321 -60.373 1.00 56.34 216 LEU A N 1
ATOM 1749 C CA . LEU A 1 216 ? 31.284 -6.961 -59.928 1.00 56.34 216 LEU A CA 1
ATOM 1750 C C . LEU A 1 216 ? 30.698 -7.900 -61.000 1.00 56.34 216 LEU A C 1
ATOM 1752 O O . LEU A 1 216 ? 30.105 -8.918 -60.653 1.00 56.34 216 LEU A O 1
ATOM 1756 N N . GLU A 1 217 ? 30.935 -7.630 -62.288 1.00 51.91 217 GLU A N 1
ATOM 1757 C CA . GLU A 1 217 ? 30.446 -8.473 -63.395 1.00 51.91 217 GLU A CA 1
ATOM 1758 C C . GLU A 1 217 ? 31.197 -9.813 -63.532 1.00 51.91 217 GLU A C 1
ATOM 1760 O O . GLU A 1 217 ? 30.632 -10.791 -64.013 1.00 51.91 217 GLU A O 1
ATOM 1765 N N . ASN A 1 218 ? 32.442 -9.911 -63.049 1.00 52.47 218 ASN A N 1
ATOM 1766 C CA . ASN A 1 218 ? 33.263 -11.126 -63.179 1.00 52.47 218 ASN A CA 1
ATOM 1767 C C . ASN A 1 218 ? 33.077 -12.142 -62.029 1.00 52.47 218 ASN A C 1
ATOM 1769 O O . ASN A 1 218 ? 33.646 -13.231 -62.077 1.00 52.47 218 ASN A O 1
ATOM 1773 N N . GLY A 1 219 ? 32.314 -11.793 -60.985 1.00 53.28 219 GLY A N 1
ATOM 1774 C CA . GLY A 1 219 ? 32.167 -12.584 -59.754 1.00 53.28 219 GLY A CA 1
ATOM 1775 C C . GLY A 1 219 ? 30.842 -13.337 -59.597 1.00 53.28 219 GLY A C 1
ATOM 1776 O O . GLY A 1 219 ? 30.657 -14.022 -58.590 1.00 53.28 219 GLY A O 1
ATOM 1777 N N . ALA A 1 220 ? 29.914 -13.232 -60.553 1.00 49.56 220 ALA A N 1
ATOM 1778 C CA . ALA A 1 220 ? 28.654 -13.972 -60.520 1.00 49.56 220 ALA A CA 1
ATOM 1779 C C . ALA A 1 220 ? 28.897 -15.462 -60.827 1.00 49.56 220 ALA A C 1
ATOM 1781 O O . ALA A 1 220 ? 28.769 -15.916 -61.962 1.00 49.56 220 ALA A O 1
ATOM 1782 N N . LEU A 1 221 ? 29.263 -16.238 -59.804 1.00 54.28 221 LEU A N 1
ATOM 1783 C CA . LEU A 1 221 ? 29.197 -17.697 -59.858 1.00 54.28 221 LEU A CA 1
ATOM 1784 C C . LEU A 1 221 ? 27.734 -18.104 -60.080 1.00 54.28 221 LEU A C 1
ATOM 1786 O O . LEU A 1 221 ? 26.880 -17.921 -59.212 1.00 54.28 221 LEU A O 1
ATOM 1790 N N . SER A 1 222 ? 27.455 -18.634 -61.270 1.00 51.38 222 SER A N 1
ATOM 1791 C CA . SER A 1 222 ? 26.181 -19.256 -61.629 1.00 51.38 222 SER A CA 1
ATOM 1792 C C . SER A 1 222 ? 25.814 -20.351 -60.617 1.00 51.38 222 SER A C 1
ATOM 1794 O O . SER A 1 222 ? 26.690 -21.154 -60.279 1.00 51.38 222 SER A O 1
ATOM 1796 N N . PRO A 1 223 ? 24.554 -20.445 -60.156 1.00 52.03 223 PRO A N 1
ATOM 1797 C CA . PRO A 1 223 ? 24.144 -21.520 -59.266 1.00 52.03 223 PRO A CA 1
ATOM 1798 C C . PRO A 1 223 ? 24.168 -22.842 -60.040 1.00 52.03 223 PRO A C 1
ATOM 1800 O O . PRO A 1 223 ? 23.471 -22.998 -61.042 1.00 52.03 223 PRO A O 1
ATOM 1803 N N . SER A 1 224 ? 25.001 -23.780 -59.593 1.00 50.88 224 SER A N 1
ATOM 1804 C CA . SER A 1 224 ? 25.006 -25.153 -60.095 1.00 50.88 224 SER A CA 1
ATOM 1805 C C . SER A 1 224 ? 23.699 -25.845 -59.704 1.00 50.88 224 SER A C 1
ATOM 1807 O O . SER A 1 224 ? 23.355 -25.880 -58.522 1.00 50.88 224 SER A O 1
ATOM 1809 N N . THR A 1 225 ? 22.992 -26.344 -60.719 1.00 52.72 225 THR A N 1
ATOM 1810 C CA . THR A 1 225 ? 21.805 -27.221 -60.666 1.00 52.72 225 THR A CA 1
ATOM 1811 C C . THR A 1 225 ? 21.934 -28.400 -59.713 1.00 52.72 225 THR A C 1
ATOM 1813 O O . THR A 1 225 ? 23.044 -28.976 -59.648 1.00 52.72 225 THR A O 1
#

Sequence (225 aa):
MGGNGEEILMLEAPPETARPWASASAAQTLDALPYIDDDYGNPMVKEEVDRLVEEEMRKSIKKPADFLKDLPPLPSFNFQHHPMIGKEYERVRAGRPPVTLDFSSRYQVESPLENLELMLKYGPDVWRQSNQRLEGFLARMQKLAQQQNEKIETVNRERKFHQQNSAYELNALSTQWKDLCLKNIEIHAACSHIEKHIAELRREAAERGWNLEANLENGALSPST

InterPro domains:
  IPR008409 Pre-mRNA-splicing factor SPF27 [PF05700] (29-112)
  IPR008409 Pre-mRNA-splicing factor SPF27 [PF05700] (114-207)
  IPR008409 Pre-mRNA-splicing factor SPF27 [PTHR13296] (113-205)

Radius of gyration: 40.81 Å; chains: 1; bounding box: 87×53×116 Å

Organism: Gossypium raimondii (NCBI:txid29730)